Protein AF-A0A2M8PNZ9-F1 (afdb_monomer_lite)

Secondary structure (DSSP, 8-state):
--EEEEEEETT-HHHHHHHHHHHHHHH-TT---EEEEETTEEEEEEE-SHHHHHHHHTT-PPPP-SSSHHHHT----HHHHHT-HHHHHHHHHHHHHHTEEEETTEEEEEES-HHHHHHHHHHHHHTT--EEEEEEPP-TT-SSSS-EEEEEESSHHHHHHHHHHT--SSHHHHHHHH----------B---HHHHHHHHHHTTTS-HHHHHHHHHHHHTT--BHHHHHHHHHH-GGGTTSHHHHHHHTT---------------------SSS-EEEETTEEEE-----SSSS---S---S-SEEEEEETTEEEEEE-HHHHHHHHHSTT-

Foldseek 3Di:
DDWDKDKAFPVFVLVVVVVVVVCCVVPHVPFDFDWDDDVGIIITIGDDPCHVVVCVVQVNDADDDDQCSRQQRHADRVVLVVVDLVSLLAVVQVQCQVAWDFDLLKIKGKGLHPHRLLRSQLSLVVLLWHKDKDWDDDDPPDDDDGIMMMIIGDFNVSLLSCCVRRNYRGPVRNVSSVCSDDDDDLALFDQDLVLLVQLLVLCPPPDPVVSCVSVVCSVVSSCHLVNLVVCCVVPVSSCPRPSNVVSVVSAHDDDDPDDDDDDDDDAFDQDPDPQWDADSSDIDGGCCPDDDPPDPDPDPCPDQWDWDQDPVGIDIDGDPVVVVVCVVPPPD

Sequence (332 aa):
RGGIHIVVNKKDPDLLEHVQNVLREVWGEDRVVTVEDRQGCWVASLTGYYIPRFFEANGFAKPRGNNGEGSAGTFIPTKVLQAGREAVIAFLRGLFEADGSISRGTVTLVSTSRQIIQQTQIALLGLGIVATTRTMPDSEERFGTRPRYELRILNRRETAKFVEIIGFISERKRAKAQDLGSMSDRGDSIAVPELLHEFYAESQGLKNDVRQRIIGLVSNGALTQQFVKEMVNEHPTLADTRLAEIVTMDVYVDAIEHIEDDVCHTYDISVPDNKTYIANGFVSHNTTGTMMNTSTGIEPFFSWVYYRKSRLGLHEERAPIAQEWFDAHPGE

pLDDT: mean 86.77, std 12.86, range [35.03, 98.69]

Structure (mmCIF, N/CA/C/O backbone):
data_AF-A0A2M8PNZ9-F1
#
_entry.id   AF-A0A2M8PNZ9-F1
#
loop_
_atom_site.group_PDB
_atom_site.id
_atom_site.type_symbol
_atom_site.label_atom_id
_atom_site.label_alt_id
_atom_site.label_comp_id
_atom_site.label_asym_id
_atom_site.label_entity_id
_atom_site.label_seq_id
_atom_site.pdbx_PDB_ins_code
_atom_site.Cartn_x
_atom_site.Cartn_y
_atom_site.Cartn_z
_atom_site.occupancy
_atom_site.B_iso_or_equiv
_atom_site.auth_seq_id
_atom_site.auth_comp_id
_atom_site.auth_asym_id
_atom_site.auth_atom_id
_atom_site.pdbx_PDB_model_num
ATOM 1 N N . ARG A 1 1 ? 16.303 -3.203 -31.322 1.00 53.38 1 ARG A N 1
ATOM 2 C CA . ARG A 1 1 ? 16.773 -4.370 -30.530 1.00 53.38 1 ARG A CA 1
ATOM 3 C C . ARG A 1 1 ? 15.998 -4.354 -29.219 1.00 53.38 1 ARG A C 1
ATOM 5 O O . ARG A 1 1 ? 15.903 -3.280 -28.649 1.00 53.38 1 ARG A O 1
ATOM 12 N N . GLY A 1 2 ? 15.387 -5.467 -28.804 1.00 84.12 2 GLY A N 1
ATOM 13 C CA . GLY A 1 2 ? 14.643 -5.527 -27.536 1.00 84.12 2 GLY A CA 1
ATOM 14 C C . GLY A 1 2 ? 15.569 -5.429 -26.318 1.00 84.12 2 GLY A C 1
ATOM 15 O O . GLY A 1 2 ? 16.763 -5.716 -26.432 1.00 84.12 2 GLY A O 1
ATOM 16 N N . GLY A 1 3 ? 15.033 -5.008 -25.176 1.00 91.44 3 GLY A N 1
ATOM 17 C CA . GLY A 1 3 ? 15.787 -4.831 -23.937 1.00 91.44 3 GLY A CA 1
ATOM 18 C C . GLY A 1 3 ? 14.965 -4.149 -22.848 1.00 91.44 3 GLY A C 1
ATOM 19 O O . GLY A 1 3 ? 13.751 -4.001 -22.989 1.00 91.44 3 GLY A O 1
ATOM 20 N N . ILE A 1 4 ? 15.647 -3.732 -21.784 1.00 93.69 4 ILE A N 1
ATOM 21 C CA . ILE A 1 4 ? 15.109 -2.833 -20.759 1.00 93.69 4 ILE A CA 1
ATOM 22 C C . ILE A 1 4 ? 15.675 -1.434 -20.998 1.00 93.69 4 ILE A C 1
ATOM 24 O O . ILE A 1 4 ? 16.871 -1.280 -21.252 1.00 93.69 4 ILE A O 1
ATOM 28 N N . HIS A 1 5 ? 14.812 -0.431 -20.861 1.00 94.56 5 HIS A N 1
ATOM 29 C CA . HIS A 1 5 ? 15.170 0.982 -20.858 1.00 94.56 5 HIS A CA 1
ATOM 30 C C . HIS A 1 5 ? 14.555 1.624 -19.615 1.00 94.56 5 HIS A C 1
ATOM 32 O O . HIS A 1 5 ? 13.337 1.578 -19.445 1.00 94.56 5 HIS A O 1
ATOM 38 N N . ILE A 1 6 ? 15.387 2.196 -18.749 1.00 95.56 6 ILE A N 1
ATOM 39 C CA . ILE A 1 6 ? 14.963 2.870 -17.519 1.00 95.56 6 ILE A CA 1
ATOM 40 C C . ILE A 1 6 ? 15.355 4.337 -17.631 1.00 95.56 6 ILE A C 1
ATOM 42 O O . ILE A 1 6 ? 16.511 4.666 -17.897 1.00 95.56 6 ILE A O 1
ATOM 46 N N . VAL A 1 7 ? 14.370 5.214 -17.454 1.00 96.38 7 VAL A N 1
ATOM 47 C CA . VAL A 1 7 ? 14.558 6.665 -17.499 1.00 96.38 7 VAL A CA 1
ATOM 48 C C . VAL A 1 7 ? 14.781 7.166 -16.080 1.00 96.38 7 VAL A C 1
ATOM 50 O O . VAL A 1 7 ? 13.960 6.917 -15.201 1.00 96.38 7 VAL A O 1
ATOM 53 N N . VAL A 1 8 ? 15.878 7.885 -15.866 1.00 97.00 8 VAL A N 1
ATOM 54 C CA . VAL A 1 8 ? 16.279 8.427 -14.564 1.00 97.00 8 VAL A CA 1
ATOM 55 C C . VAL A 1 8 ? 16.400 9.942 -14.671 1.00 97.00 8 VAL A C 1
ATOM 57 O O . VAL A 1 8 ? 16.962 10.467 -15.631 1.00 97.00 8 VAL A O 1
ATOM 60 N N . ASN A 1 9 ? 15.855 10.674 -13.702 1.00 95.38 9 ASN A N 1
ATOM 61 C CA . ASN A 1 9 ? 15.956 12.130 -13.681 1.00 95.38 9 ASN A CA 1
ATOM 62 C C . ASN A 1 9 ? 17.407 12.560 -13.410 1.00 95.38 9 ASN A C 1
ATOM 64 O O . ASN A 1 9 ? 18.051 12.014 -12.521 1.00 95.38 9 ASN A O 1
ATOM 68 N N . LYS A 1 10 ? 17.912 13.591 -14.104 1.00 96.12 10 LYS A N 1
ATOM 69 C CA . LYS A 1 10 ? 19.283 14.094 -13.871 1.00 96.12 10 LYS A CA 1
ATOM 70 C C . LYS A 1 10 ? 19.532 14.635 -12.461 1.00 96.12 10 LYS A C 1
ATOM 72 O O . LYS A 1 10 ? 20.677 14.822 -12.070 1.00 96.12 10 LYS A O 1
ATOM 77 N N . LYS A 1 11 ? 18.468 14.914 -11.708 1.00 95.38 11 LYS A N 1
ATOM 78 C CA . LYS A 1 11 ? 18.545 15.324 -10.301 1.00 95.38 11 LYS A CA 1
ATOM 79 C C . LYS A 1 11 ? 18.897 14.175 -9.349 1.00 95.38 11 LYS A C 1
ATOM 81 O O . LYS A 1 11 ? 19.167 14.464 -8.192 1.00 95.38 11 LYS A O 1
ATOM 86 N N . ASP A 1 12 ? 18.878 12.930 -9.826 1.00 96.31 12 ASP A N 1
ATOM 87 C CA . ASP A 1 12 ? 19.057 11.714 -9.027 1.00 96.31 12 ASP A CA 1
ATOM 88 C C . ASP A 1 12 ? 20.201 10.841 -9.616 1.00 96.31 12 ASP A C 1
ATOM 90 O O . ASP A 1 12 ? 19.947 9.771 -10.174 1.00 96.31 12 ASP A O 1
ATOM 94 N N . PRO A 1 13 ? 21.470 11.306 -9.592 1.00 96.56 13 PRO A N 1
ATOM 95 C CA . PRO A 1 13 ? 22.609 10.563 -10.152 1.00 96.56 13 PRO A CA 1
ATOM 96 C C . PRO A 1 13 ? 22.916 9.256 -9.413 1.00 96.56 13 PRO A C 1
ATOM 98 O O . PRO A 1 13 ? 23.305 8.274 -10.042 1.00 96.56 13 PRO A O 1
ATOM 101 N N . ASP A 1 14 ? 22.681 9.215 -8.106 1.00 97.94 14 ASP A N 1
ATOM 102 C CA . ASP A 1 14 ? 22.809 8.018 -7.273 1.00 97.94 14 ASP A CA 1
ATOM 103 C C . ASP A 1 14 ? 21.803 6.927 -7.680 1.00 97.94 14 ASP A C 1
ATOM 105 O O . ASP A 1 14 ? 22.120 5.737 -7.697 1.00 97.94 14 ASP A O 1
ATOM 109 N N . LEU A 1 15 ? 20.599 7.329 -8.104 1.00 97.69 15 LEU A N 1
ATOM 110 C CA . LEU A 1 15 ? 19.604 6.406 -8.641 1.00 97.69 15 LEU A CA 1
ATOM 111 C C . LEU A 1 15 ? 20.054 5.801 -9.977 1.00 97.69 15 LEU A C 1
ATOM 113 O O . LEU A 1 15 ? 19.787 4.627 -10.232 1.00 97.69 15 LEU A O 1
ATOM 117 N N . LEU A 1 16 ? 20.747 6.567 -10.828 1.00 97.75 16 LEU A N 1
ATOM 118 C CA . LEU A 1 16 ? 21.303 6.033 -12.075 1.00 97.75 16 LEU A CA 1
ATOM 119 C C . LEU A 1 16 ? 22.347 4.952 -11.781 1.00 97.75 16 LEU A C 1
ATOM 121 O O . LEU A 1 16 ? 22.287 3.878 -12.380 1.00 97.75 16 LEU A O 1
ATOM 125 N N . GLU A 1 17 ? 23.258 5.214 -10.845 1.00 96.94 17 GLU A N 1
ATOM 126 C CA . GLU A 1 17 ? 24.264 4.241 -10.417 1.00 96.94 17 GLU A CA 1
ATOM 127 C C . GLU A 1 17 ? 23.606 2.973 -9.857 1.00 96.94 17 GLU A C 1
ATOM 129 O O . GLU A 1 17 ? 23.922 1.863 -10.293 1.00 96.94 17 GLU A O 1
ATOM 134 N N . HIS A 1 18 ? 22.621 3.132 -8.968 1.00 97.31 18 HIS A N 1
ATOM 135 C CA . HIS A 1 18 ? 21.844 2.017 -8.432 1.00 97.31 18 HIS A CA 1
ATOM 136 C C . HIS A 1 18 ? 21.199 1.180 -9.547 1.00 97.31 18 HIS A C 1
ATOM 138 O O . HIS A 1 18 ? 21.339 -0.042 -9.566 1.00 97.31 18 HIS A O 1
ATOM 144 N N . VAL A 1 19 ? 20.543 1.825 -10.518 1.00 97.25 19 VAL A N 1
ATOM 145 C CA . VAL A 1 19 ? 19.921 1.148 -11.664 1.00 97.25 19 VAL A CA 1
ATOM 146 C C . VAL A 1 19 ? 20.953 0.380 -12.491 1.00 97.25 19 VAL A C 1
ATOM 148 O O . VAL A 1 19 ? 20.700 -0.763 -12.873 1.00 97.25 19 VAL A O 1
ATOM 151 N N . GLN A 1 20 ? 22.118 0.970 -12.773 1.00 97.19 20 GLN A N 1
ATOM 152 C CA . GLN A 1 20 ? 23.179 0.283 -13.513 1.00 97.19 20 GLN A CA 1
ATOM 153 C C . GLN A 1 20 ? 23.682 -0.954 -12.763 1.00 97.19 20 GLN A C 1
ATOM 155 O O . GLN A 1 20 ? 23.891 -1.992 -13.390 1.00 97.19 20 GLN A O 1
ATOM 160 N N . ASN A 1 21 ? 23.840 -0.860 -11.442 1.00 96.38 21 ASN A N 1
ATOM 161 C CA . ASN A 1 21 ? 24.299 -1.967 -10.607 1.00 96.38 21 ASN A CA 1
ATOM 162 C C . ASN A 1 21 ? 23.272 -3.104 -10.568 1.00 96.38 21 ASN A C 1
ATOM 164 O O . ASN A 1 21 ? 23.634 -4.236 -10.875 1.00 96.38 21 ASN A O 1
ATOM 168 N N . VAL A 1 22 ? 21.989 -2.803 -10.338 1.00 96.31 22 VAL A N 1
ATOM 169 C CA . VAL A 1 22 ? 20.912 -3.812 -10.353 1.00 96.31 22 VAL A CA 1
ATOM 170 C C . VAL A 1 22 ? 20.808 -4.501 -11.716 1.00 96.31 22 VAL A C 1
ATOM 172 O O . VAL A 1 22 ? 20.646 -5.717 -11.797 1.00 96.31 22 VAL A O 1
ATOM 175 N N . LEU A 1 23 ? 20.924 -3.749 -12.816 1.00 95.81 23 LEU A N 1
ATOM 176 C CA . LEU A 1 23 ? 20.886 -4.339 -14.156 1.00 95.81 23 LEU A CA 1
ATOM 177 C C . LEU A 1 23 ? 22.045 -5.316 -14.394 1.00 95.81 23 LEU A C 1
ATOM 179 O O . LEU A 1 23 ? 21.826 -6.343 -15.035 1.00 95.81 23 LEU A O 1
ATOM 183 N N . ARG A 1 24 ? 23.246 -5.018 -13.886 1.00 95.56 24 ARG A N 1
ATOM 184 C CA . ARG A 1 24 ? 24.409 -5.916 -13.967 1.00 95.56 24 ARG A CA 1
ATOM 185 C C . ARG A 1 24 ? 24.253 -7.128 -13.053 1.00 95.56 24 ARG A C 1
ATOM 187 O O . ARG A 1 24 ? 24.444 -8.246 -13.507 1.00 95.56 24 ARG A O 1
ATOM 194 N N . GLU A 1 25 ? 23.832 -6.928 -11.812 1.00 95.94 25 GLU A N 1
ATOM 195 C CA . GLU A 1 25 ? 23.631 -8.013 -10.846 1.00 95.94 25 GLU A CA 1
ATOM 196 C C . GLU A 1 25 ? 22.614 -9.047 -11.352 1.00 95.94 25 GLU A C 1
ATOM 198 O O . GLU A 1 25 ? 22.856 -10.250 -11.304 1.00 95.94 25 GLU A O 1
ATOM 203 N N . VAL A 1 26 ? 21.492 -8.585 -11.914 1.00 94.50 26 VAL A N 1
ATOM 204 C CA . VAL A 1 26 ? 20.407 -9.473 -12.359 1.00 94.50 26 VAL A CA 1
ATOM 205 C C . VAL A 1 26 ? 20.708 -10.144 -13.701 1.00 94.50 26 VAL A C 1
ATOM 207 O O . VAL A 1 26 ? 20.319 -11.292 -13.917 1.00 94.50 26 VAL A O 1
ATOM 210 N N . TRP A 1 27 ? 21.347 -9.436 -14.636 1.00 94.06 27 TRP A N 1
ATOM 211 C CA . TRP A 1 27 ? 21.487 -9.914 -16.017 1.00 94.06 27 TRP A CA 1
ATOM 212 C C . TRP A 1 27 ? 22.907 -10.320 -16.415 1.00 94.06 27 TRP A C 1
ATOM 214 O O . TRP A 1 27 ? 23.070 -10.808 -17.534 1.00 94.06 27 TRP A O 1
ATOM 224 N N . GLY A 1 28 ? 23.897 -10.136 -15.542 1.00 93.19 28 GLY A N 1
ATOM 225 C CA . GLY A 1 28 ? 25.307 -10.474 -15.745 1.00 93.19 28 GLY A CA 1
ATOM 226 C C . GLY A 1 28 ? 26.230 -9.265 -15.551 1.00 93.19 28 GLY A C 1
ATOM 227 O O . GLY A 1 28 ? 26.022 -8.207 -16.152 1.00 93.19 28 GLY A O 1
ATOM 228 N N . GLU A 1 29 ? 27.265 -9.425 -14.722 1.00 90.50 29 GLU A N 1
ATOM 229 C CA . GLU A 1 29 ? 28.203 -8.351 -14.358 1.00 90.50 29 GLU A CA 1
ATOM 230 C C . GLU A 1 29 ? 29.038 -7.841 -15.539 1.00 90.50 29 GLU A C 1
ATOM 232 O O . GLU A 1 29 ? 29.406 -6.668 -15.595 1.00 90.50 29 GLU A O 1
ATOM 237 N N . ASP A 1 30 ? 29.286 -8.709 -16.517 1.00 92.19 30 ASP A N 1
ATOM 238 C CA . ASP A 1 30 ? 30.011 -8.426 -17.754 1.00 92.19 30 ASP A CA 1
ATOM 239 C C . ASP A 1 30 ? 29.175 -7.631 -18.771 1.00 92.19 30 ASP A C 1
ATOM 241 O O . ASP A 1 30 ? 29.679 -7.185 -19.808 1.00 92.19 30 ASP A O 1
ATOM 245 N N . ARG A 1 31 ? 27.878 -7.433 -18.501 1.00 92.19 31 ARG A N 1
ATOM 246 C CA . ARG A 1 31 ? 26.976 -6.792 -19.450 1.00 92.19 31 ARG A CA 1
ATOM 247 C C . ARG A 1 31 ? 27.113 -5.276 -19.452 1.00 92.19 31 ARG A C 1
ATOM 249 O O . ARG A 1 31 ? 27.062 -4.590 -18.433 1.00 92.19 31 ARG A O 1
ATOM 256 N N . VAL A 1 32 ? 27.186 -4.729 -20.664 1.00 93.25 32 VAL A N 1
ATOM 257 C CA . VAL A 1 32 ? 27.271 -3.285 -20.886 1.00 93.25 32 VAL A CA 1
ATOM 258 C C . VAL A 1 32 ? 25.887 -2.645 -20.767 1.00 93.25 32 VAL A C 1
ATOM 260 O O . VAL A 1 32 ? 25.022 -2.838 -21.625 1.00 93.25 32 VAL A O 1
ATOM 263 N N . VAL A 1 33 ? 25.703 -1.838 -19.721 1.00 96.06 33 VAL A N 1
ATOM 264 C CA . VAL A 1 33 ? 24.565 -0.920 -19.574 1.00 96.06 33 VAL A CA 1
ATOM 265 C C . VAL A 1 33 ? 24.943 0.419 -20.201 1.00 96.06 33 VAL A C 1
ATOM 267 O O . VAL A 1 33 ? 25.782 1.147 -19.671 1.00 96.06 33 VAL A O 1
ATOM 270 N N . THR A 1 34 ? 24.336 0.749 -21.338 1.00 96.75 34 THR A N 1
ATOM 271 C CA . THR A 1 34 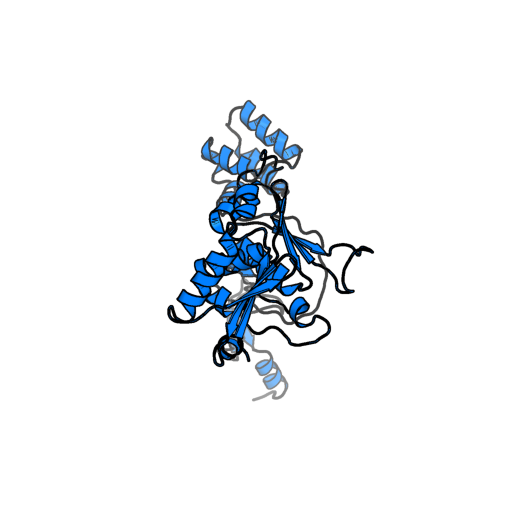? 24.573 2.024 -22.029 1.00 96.75 34 THR A CA 1
ATOM 272 C C . THR A 1 34 ? 23.719 3.123 -21.413 1.00 96.75 34 THR A C 1
ATOM 274 O O . THR A 1 34 ? 22.541 2.887 -21.145 1.00 96.75 34 THR A O 1
ATOM 277 N N . VAL A 1 35 ? 24.272 4.322 -21.247 1.00 97.38 35 VAL A N 1
ATOM 278 C CA . VAL A 1 35 ? 23.536 5.492 -20.755 1.00 97.38 35 VAL A CA 1
ATOM 279 C C . VAL A 1 35 ? 23.452 6.529 -21.865 1.00 97.38 35 VAL A C 1
ATOM 281 O O . VAL A 1 35 ? 24.474 6.992 -22.365 1.00 97.38 35 VAL A O 1
ATOM 284 N N . GLU A 1 36 ? 22.231 6.880 -22.257 1.00 97.12 36 GLU A N 1
ATOM 285 C CA . GLU A 1 36 ? 21.973 7.979 -23.185 1.00 97.12 36 GLU A CA 1
ATOM 286 C C . GLU A 1 36 ? 21.643 9.249 -22.394 1.00 97.12 36 GLU A C 1
ATOM 288 O O . GLU A 1 36 ? 20.758 9.240 -21.535 1.00 97.12 36 GLU A O 1
ATOM 293 N N . ASP A 1 37 ? 22.345 10.342 -22.683 1.00 97.12 37 ASP A N 1
ATOM 294 C CA . ASP A 1 37 ? 22.054 11.655 -22.113 1.00 97.12 37 ASP A CA 1
ATOM 295 C C . ASP A 1 37 ? 20.979 12.368 -22.949 1.00 97.12 37 ASP A C 1
ATOM 297 O O . ASP A 1 37 ? 21.143 12.576 -24.152 1.00 97.12 37 ASP A O 1
ATOM 301 N N . ARG A 1 38 ? 19.864 12.735 -22.304 1.00 95.88 38 ARG A N 1
ATOM 302 C CA . ARG A 1 38 ? 18.767 13.501 -22.902 1.00 95.88 38 ARG A CA 1
ATOM 303 C C . ARG A 1 38 ? 18.475 14.760 -22.091 1.00 95.88 38 ARG A C 1
ATOM 305 O O . ARG A 1 38 ? 18.941 14.951 -20.965 1.00 95.88 38 ARG A O 1
ATOM 312 N N . GLN A 1 39 ? 17.646 15.644 -22.643 1.00 94.44 39 GLN A N 1
ATOM 313 C CA . GLN A 1 39 ? 17.216 16.839 -21.922 1.00 94.44 39 GLN A CA 1
ATOM 314 C C . GLN A 1 39 ? 16.456 16.447 -20.639 1.00 94.44 39 GLN A C 1
ATOM 316 O O . GLN A 1 39 ? 15.386 15.847 -20.689 1.00 94.44 39 GLN A O 1
ATOM 321 N N . GLY A 1 40 ? 17.036 16.768 -19.478 1.00 94.12 40 GLY A N 1
ATOM 322 C CA . GLY A 1 40 ? 16.434 16.549 -18.155 1.00 94.12 40 GLY A CA 1
ATOM 323 C C . GLY A 1 40 ? 16.493 15.118 -17.595 1.00 94.12 40 GLY A C 1
ATOM 324 O O . GLY A 1 40 ? 16.175 14.931 -16.420 1.00 94.12 40 GLY A O 1
ATOM 325 N N . CYS A 1 41 ? 16.930 14.119 -18.368 1.00 96.88 41 CYS A N 1
ATOM 326 C CA . CYS A 1 41 ? 17.014 12.726 -17.914 1.00 96.88 41 CYS A CA 1
ATOM 327 C C . CYS A 1 41 ? 18.179 11.954 -18.550 1.00 96.88 41 CYS A C 1
ATOM 329 O O . CYS A 1 41 ? 18.732 12.357 -19.573 1.00 96.88 41 CYS A O 1
ATOM 331 N N . TRP A 1 42 ? 18.523 10.826 -17.938 1.00 97.88 42 TRP A N 1
ATOM 332 C CA . TRP A 1 42 ? 19.356 9.778 -18.513 1.00 97.88 42 TRP A CA 1
ATOM 333 C C . TRP A 1 42 ? 18.502 8.558 -18.838 1.00 97.88 42 TRP A C 1
ATOM 335 O O . TRP A 1 42 ? 17.546 8.258 -18.121 1.00 97.88 42 TRP A O 1
ATOM 345 N N . VAL A 1 43 ? 18.855 7.832 -19.895 1.00 97.56 43 VAL A N 1
ATOM 346 C CA . VAL A 1 43 ? 18.220 6.553 -20.234 1.00 97.56 43 VAL A CA 1
ATOM 347 C C . VAL A 1 43 ? 19.245 5.435 -20.098 1.00 97.56 43 VAL A C 1
ATOM 349 O O . VAL A 1 43 ? 20.088 5.243 -20.976 1.00 97.56 43 VAL A O 1
ATOM 352 N N . ALA A 1 44 ? 19.164 4.682 -19.002 1.00 97.06 44 ALA A N 1
ATOM 353 C CA . ALA A 1 44 ? 19.949 3.471 -18.802 1.00 97.06 44 ALA A CA 1
ATOM 354 C C . ALA A 1 44 ? 19.317 2.323 -19.594 1.00 97.06 44 ALA A C 1
ATOM 356 O O . ALA A 1 44 ? 18.146 1.988 -19.409 1.00 97.06 44 ALA A O 1
ATOM 357 N N . SER A 1 45 ? 20.084 1.732 -20.503 1.00 96.50 45 SER A N 1
ATOM 358 C CA . SER A 1 45 ? 19.594 0.731 -21.443 1.00 96.50 45 SER A CA 1
ATOM 359 C C . SER A 1 45 ? 20.441 -0.530 -21.391 1.00 96.50 45 SER A C 1
ATOM 361 O O . SER A 1 45 ? 21.660 -0.482 -21.553 1.00 96.50 45 SER A O 1
ATOM 363 N N . LEU A 1 46 ? 19.773 -1.670 -21.239 1.00 95.75 46 LEU A N 1
ATOM 364 C CA . LEU A 1 46 ? 20.374 -2.990 -21.366 1.00 95.75 46 LEU A CA 1
ATOM 365 C C . LEU A 1 46 ? 19.666 -3.742 -22.493 1.00 95.75 46 LEU A C 1
ATOM 367 O O . LEU A 1 46 ? 18.528 -4.198 -22.355 1.00 95.75 46 LEU A O 1
ATOM 371 N N . THR A 1 47 ? 20.340 -3.866 -23.636 1.00 93.81 47 THR A N 1
ATOM 372 C CA . THR A 1 47 ? 19.787 -4.592 -24.789 1.00 93.81 47 THR A CA 1
ATOM 373 C C . THR A 1 47 ? 19.936 -6.094 -24.594 1.00 93.81 47 THR A C 1
ATOM 375 O O . THR A 1 47 ? 20.948 -6.560 -24.086 1.00 93.81 47 THR A O 1
ATOM 378 N N . GLY A 1 48 ? 18.952 -6.893 -24.992 1.00 92.19 48 GLY A N 1
ATOM 379 C CA . GLY A 1 48 ? 19.026 -8.344 -24.848 1.00 92.19 48 GLY A CA 1
ATOM 380 C C . GLY A 1 48 ? 17.801 -9.037 -25.420 1.00 92.19 48 GLY A C 1
ATOM 381 O O . GLY A 1 48 ? 16.671 -8.641 -25.157 1.00 92.19 48 GLY A O 1
ATOM 382 N N . TYR A 1 49 ? 18.022 -10.097 -26.194 1.00 90.38 49 TYR A N 1
ATOM 383 C CA . TYR A 1 49 ? 16.944 -10.835 -26.856 1.00 90.38 49 TYR A CA 1
ATOM 384 C C . TYR A 1 49 ? 16.024 -11.570 -25.869 1.00 90.38 49 TYR A C 1
ATOM 386 O O . TYR A 1 49 ? 14.810 -11.621 -26.071 1.00 90.38 49 TYR A O 1
ATOM 394 N N . TYR A 1 50 ? 16.594 -12.123 -24.797 1.00 91.94 50 TYR A N 1
ATOM 395 C CA . TYR A 1 50 ? 15.847 -12.873 -23.785 1.00 91.94 50 TYR A CA 1
ATOM 396 C C . TYR A 1 50 ? 15.196 -11.987 -22.725 1.00 91.94 50 TYR A C 1
ATOM 398 O O . TYR A 1 50 ? 14.267 -12.437 -22.065 1.00 91.94 50 TYR A O 1
ATOM 406 N N . ILE A 1 51 ? 15.623 -10.727 -22.603 1.00 93.19 51 ILE A N 1
ATOM 407 C CA . ILE A 1 51 ? 15.128 -9.826 -21.563 1.00 93.19 51 ILE A CA 1
ATOM 408 C C . ILE A 1 51 ? 13.612 -9.602 -21.701 1.00 93.19 51 ILE A C 1
ATOM 410 O O . ILE A 1 51 ? 12.894 -9.988 -20.786 1.00 93.19 51 ILE A O 1
ATOM 414 N N . PRO A 1 52 ? 13.062 -9.080 -22.820 1.00 92.50 52 PRO A N 1
ATOM 415 C CA . PRO A 1 52 ? 11.612 -8.886 -22.925 1.00 92.50 52 PRO A CA 1
ATOM 416 C C . PRO A 1 52 ? 10.819 -10.190 -22.782 1.00 92.50 52 PRO A C 1
ATOM 418 O O . PRO A 1 52 ? 9.764 -10.204 -22.155 1.00 92.50 52 PRO A O 1
ATOM 421 N N . ARG A 1 53 ? 11.358 -11.302 -23.303 1.00 93.25 53 ARG A N 1
ATOM 422 C CA . ARG A 1 53 ? 10.727 -12.627 -23.205 1.00 93.25 53 ARG A CA 1
ATOM 423 C C . ARG A 1 53 ? 10.620 -13.120 -21.778 1.00 93.25 53 ARG A C 1
ATOM 425 O O . ARG A 1 53 ? 9.640 -13.769 -21.446 1.00 93.25 53 ARG A O 1
ATOM 432 N N . PHE A 1 54 ? 11.607 -12.818 -20.943 1.00 93.94 54 PHE A N 1
ATOM 433 C CA . PHE A 1 54 ? 11.534 -13.124 -19.527 1.00 93.94 54 PHE A CA 1
ATOM 434 C C . PHE A 1 54 ? 10.351 -12.398 -18.881 1.00 93.94 54 PHE A C 1
ATOM 436 O O . PHE A 1 54 ? 9.560 -13.043 -18.203 1.00 93.94 54 PHE A O 1
ATOM 443 N N . PHE A 1 55 ? 10.166 -11.096 -19.128 1.00 93.19 55 PHE A N 1
ATOM 444 C CA . PHE A 1 55 ? 9.012 -10.369 -18.579 1.00 93.19 55 PHE A CA 1
ATOM 445 C C . PHE A 1 55 ? 7.685 -10.936 -19.094 1.00 93.19 55 PHE A C 1
ATOM 447 O O . PHE A 1 55 ? 6.758 -11.124 -18.312 1.00 93.19 55 PHE A O 1
ATOM 454 N N . GLU A 1 56 ? 7.596 -11.259 -20.385 1.00 93.31 56 GLU A N 1
ATOM 455 C CA . GLU A 1 56 ? 6.399 -11.870 -20.976 1.00 93.31 56 GLU A CA 1
ATOM 456 C C . GLU A 1 56 ? 6.094 -13.244 -20.364 1.00 93.31 56 GLU A C 1
ATOM 458 O O . GLU A 1 56 ? 5.001 -13.450 -19.839 1.00 93.31 56 GLU A O 1
ATOM 463 N N . ALA A 1 57 ? 7.071 -14.154 -20.339 1.00 94.50 57 ALA A N 1
ATOM 464 C CA . ALA A 1 57 ? 6.922 -15.507 -19.799 1.00 94.50 57 ALA A CA 1
ATOM 465 C C . ALA A 1 57 ? 6.616 -15.530 -18.293 1.00 94.50 57 ALA A C 1
ATOM 467 O O . ALA A 1 57 ? 6.069 -16.504 -17.778 1.00 94.50 57 ALA A O 1
ATOM 468 N N . ASN A 1 58 ? 6.965 -14.462 -17.573 1.00 93.50 58 ASN A N 1
ATOM 469 C CA . ASN A 1 58 ? 6.687 -14.329 -16.148 1.00 93.50 58 ASN A CA 1
ATOM 470 C C . ASN A 1 58 ? 5.408 -13.538 -15.836 1.00 93.50 58 ASN A C 1
ATOM 472 O O . ASN A 1 58 ? 5.074 -13.406 -14.660 1.00 93.50 58 ASN A O 1
ATOM 476 N N . GLY A 1 59 ? 4.677 -13.058 -16.848 1.00 94.12 59 GLY A N 1
ATOM 477 C CA . GLY A 1 59 ? 3.427 -12.316 -16.657 1.00 94.12 59 GLY A CA 1
ATOM 478 C C . GLY A 1 59 ? 3.630 -10.876 -16.179 1.00 94.12 59 GLY A C 1
ATOM 479 O O . GLY A 1 59 ? 2.804 -10.347 -15.445 1.00 94.12 59 GLY A O 1
ATOM 480 N N . PHE A 1 60 ? 4.754 -10.251 -16.536 1.00 93.62 60 PHE A N 1
ATOM 481 C CA . PHE A 1 60 ? 5.096 -8.875 -16.142 1.00 93.62 60 PHE A CA 1
ATOM 482 C C . PHE A 1 60 ? 4.804 -7.881 -17.276 1.00 93.62 60 PHE A C 1
ATOM 484 O O . PHE A 1 60 ? 4.931 -6.668 -17.105 1.00 93.62 60 PHE A O 1
ATOM 491 N N . ALA A 1 61 ? 4.455 -8.387 -18.461 1.00 91.56 61 ALA A N 1
ATOM 492 C CA . ALA A 1 61 ? 4.147 -7.565 -19.616 1.00 91.56 61 ALA A CA 1
ATOM 493 C C . ALA A 1 61 ? 2.803 -6.851 -19.432 1.00 91.56 61 ALA A C 1
ATOM 495 O O . ALA A 1 61 ? 1.777 -7.468 -19.150 1.00 91.56 61 ALA A O 1
ATOM 496 N N . LYS A 1 62 ? 2.820 -5.534 -19.636 1.00 90.75 62 LYS A N 1
ATOM 497 C CA . LYS A 1 62 ? 1.616 -4.702 -19.659 1.00 90.75 62 LYS A CA 1
ATOM 498 C C . LYS A 1 62 ? 0.868 -4.882 -20.987 1.00 90.75 62 LYS A C 1
ATOM 500 O O . LYS A 1 62 ? 1.502 -5.229 -21.993 1.00 90.75 62 LYS A O 1
ATOM 505 N N . PRO A 1 63 ? -0.442 -4.582 -21.035 1.00 87.88 63 PRO A N 1
ATOM 506 C CA . PRO A 1 63 ? -1.167 -4.475 -22.294 1.00 87.88 63 PRO A CA 1
ATOM 507 C C . PRO A 1 63 ? -0.458 -3.520 -23.259 1.00 87.88 63 PRO A C 1
ATOM 509 O O . PRO A 1 63 ? 0.073 -2.481 -22.859 1.00 87.88 63 PRO A O 1
ATOM 512 N N . ARG A 1 64 ? -0.424 -3.880 -24.541 1.00 85.25 64 ARG A N 1
ATOM 513 C CA . ARG A 1 64 ? 0.184 -3.049 -25.585 1.00 85.25 64 ARG A CA 1
ATOM 514 C C . ARG A 1 64 ? -0.865 -2.125 -26.196 1.00 85.25 64 ARG A C 1
ATOM 516 O O . ARG A 1 64 ? -2.017 -2.513 -26.347 1.00 85.25 64 ARG A O 1
ATOM 523 N N . GLY A 1 65 ? -0.439 -0.931 -26.592 1.00 81.81 65 GLY A N 1
ATOM 524 C CA . GLY A 1 65 ? -1.265 0.018 -27.328 1.00 81.81 65 GLY A CA 1
ATOM 525 C C . GLY A 1 65 ? -0.611 1.396 -27.421 1.00 81.81 65 GLY A C 1
ATOM 526 O O . GLY A 1 65 ? 0.310 1.709 -26.663 1.00 81.81 65 GLY A O 1
ATOM 527 N N . ASN A 1 66 ? -1.063 2.194 -28.389 1.00 81.50 66 ASN A N 1
ATOM 528 C CA . ASN A 1 66 ? -0.481 3.503 -28.706 1.00 81.50 66 ASN A CA 1
ATOM 529 C C . ASN A 1 66 ? -1.229 4.666 -28.048 1.00 81.50 66 ASN A C 1
ATOM 531 O O . ASN A 1 66 ? -0.773 5.803 -28.112 1.00 81.50 66 ASN A O 1
ATOM 535 N N . ASN A 1 67 ? -2.357 4.391 -27.399 1.00 80.38 67 ASN A N 1
ATOM 536 C CA . ASN A 1 67 ? -3.193 5.395 -26.764 1.00 80.38 67 ASN A CA 1
ATOM 537 C C . ASN A 1 67 ? -3.090 5.306 -25.242 1.00 80.38 67 ASN A C 1
ATOM 539 O O . ASN A 1 67 ? -4.027 5.707 -24.565 1.00 80.38 67 ASN A O 1
ATOM 543 N N . GLY A 1 68 ? -1.999 4.773 -24.679 1.00 78.19 68 GLY A N 1
ATOM 544 C CA . GLY A 1 68 ? -1.774 4.689 -23.229 1.00 78.19 68 GLY A CA 1
ATOM 545 C C . GLY A 1 68 ? -2.399 3.472 -22.537 1.00 78.19 68 GLY A C 1
ATOM 546 O O . GLY A 1 68 ? -2.521 3.467 -21.313 1.00 78.19 68 GLY A O 1
ATOM 547 N N . GLU A 1 69 ? -2.773 2.438 -23.289 1.00 87.50 69 GLU A N 1
ATOM 548 C CA . GLU A 1 69 ? -3.305 1.168 -22.778 1.00 87.50 69 GLU A CA 1
ATOM 549 C C . GLU A 1 69 ? -2.332 0.502 -21.795 1.00 87.50 69 GLU A C 1
ATOM 551 O O . GLU A 1 69 ? -2.762 -0.025 -20.774 1.00 87.50 69 GLU A O 1
ATOM 556 N N . GLY A 1 70 ? -1.020 0.600 -22.036 1.00 86.44 70 GLY A N 1
ATOM 557 C CA . GLY A 1 70 ? -0.013 0.082 -21.106 1.00 86.44 70 GLY A CA 1
ATOM 558 C C . GLY A 1 70 ? -0.021 0.794 -19.751 1.00 86.44 70 GLY A C 1
ATOM 559 O O . GLY A 1 70 ? 0.076 0.146 -18.710 1.00 86.44 70 GLY A O 1
ATOM 560 N N . SER A 1 71 ? -0.192 2.118 -19.735 1.00 86.38 71 SER A N 1
ATOM 561 C CA . SER A 1 71 ? -0.287 2.882 -18.484 1.00 86.38 71 SER A CA 1
ATOM 562 C C . SER A 1 71 ? -1.583 2.563 -17.739 1.00 86.38 71 SER A C 1
ATOM 564 O O . SER A 1 71 ? -1.543 2.271 -16.545 1.00 86.38 71 SER A O 1
ATOM 566 N N . ALA A 1 72 ? -2.712 2.530 -18.453 1.00 90.19 72 ALA A N 1
ATOM 567 C CA . ALA A 1 72 ? -4.023 2.220 -17.882 1.00 90.19 72 ALA A CA 1
ATOM 568 C C . ALA A 1 72 ? -4.154 0.757 -17.420 1.00 90.19 72 ALA A C 1
ATOM 570 O O . ALA A 1 72 ? -4.895 0.475 -16.485 1.00 90.19 72 ALA A O 1
ATOM 571 N N . GLY A 1 73 ? -3.416 -0.160 -18.045 1.00 92.19 73 GLY A N 1
ATOM 572 C CA . GLY A 1 73 ? -3.366 -1.582 -17.710 1.00 92.19 73 GLY A CA 1
ATOM 573 C C . GLY A 1 73 ? -2.150 -1.977 -16.877 1.00 92.19 73 GLY A C 1
ATOM 574 O O . GLY A 1 73 ? -1.711 -3.118 -16.956 1.00 92.19 73 GLY A O 1
ATOM 575 N N . THR A 1 74 ? -1.537 -1.047 -16.139 1.00 94.44 74 THR A N 1
ATOM 576 C CA . THR A 1 74 ? -0.443 -1.375 -15.209 1.00 94.44 74 THR A CA 1
ATOM 577 C C . THR A 1 74 ? -0.985 -2.127 -13.987 1.00 94.44 74 THR A C 1
ATOM 579 O O . THR A 1 74 ? -2.041 -1.770 -13.471 1.00 94.44 74 THR A O 1
ATOM 582 N N . PHE A 1 75 ? -0.252 -3.134 -13.506 1.00 96.56 75 PHE A N 1
ATOM 583 C CA . PHE A 1 75 ? -0.611 -3.986 -12.365 1.00 96.56 75 PHE A CA 1
ATOM 584 C C . PHE A 1 75 ? 0.649 -4.472 -11.626 1.00 96.56 75 PHE A C 1
ATOM 586 O O . PHE A 1 75 ? 1.753 -4.399 -12.173 1.00 96.56 75 PHE A O 1
ATOM 593 N N . ILE A 1 76 ? 0.489 -4.964 -10.394 1.00 96.31 76 ILE A N 1
ATOM 594 C CA . ILE A 1 76 ? 1.518 -5.716 -9.663 1.00 96.31 76 ILE A CA 1
ATOM 595 C C . ILE A 1 76 ? 1.468 -7.167 -10.158 1.00 96.31 76 ILE A C 1
ATOM 597 O O . ILE A 1 76 ? 0.424 -7.809 -10.000 1.00 96.31 76 ILE A O 1
ATOM 601 N N . PRO A 1 77 ? 2.548 -7.713 -10.748 1.00 96.00 77 PRO A N 1
ATOM 602 C CA . PRO A 1 77 ? 2.547 -9.090 -11.228 1.00 96.00 77 PRO A CA 1
ATOM 603 C C . PRO A 1 77 ? 2.296 -10.098 -10.105 1.00 96.00 77 PRO A C 1
ATOM 605 O O . PRO A 1 77 ? 2.890 -10.000 -9.033 1.00 96.00 77 PRO A O 1
ATOM 608 N N . THR A 1 78 ? 1.491 -11.130 -10.370 1.00 94.31 78 THR A N 1
ATOM 609 C CA . THR A 1 78 ? 1.163 -12.168 -9.376 1.00 94.31 78 THR A CA 1
ATOM 610 C C . THR A 1 78 ? 2.408 -12.828 -8.787 1.00 94.31 78 THR A C 1
ATOM 612 O O . THR A 1 78 ? 2.448 -13.088 -7.589 1.00 94.31 78 THR A O 1
ATOM 615 N N . LYS A 1 79 ? 3.468 -13.026 -9.586 1.00 95.56 79 LYS A N 1
ATOM 616 C CA . LYS A 1 79 ? 4.725 -13.596 -9.076 1.00 95.56 79 LYS A CA 1
ATOM 617 C C . LYS A 1 79 ? 5.410 -12.711 -8.035 1.00 95.56 79 LYS A C 1
ATOM 619 O O . LYS A 1 79 ? 6.066 -13.248 -7.158 1.00 95.56 79 LYS A O 1
ATOM 624 N N . VAL A 1 80 ? 5.258 -11.385 -8.110 1.00 95.56 80 VAL A N 1
ATOM 625 C CA . VAL A 1 80 ? 5.774 -10.472 -7.076 1.00 95.56 80 VAL A CA 1
ATOM 626 C C . VAL A 1 80 ? 5.000 -10.679 -5.778 1.00 95.56 80 VAL A C 1
ATOM 628 O O . VAL A 1 80 ? 5.609 -10.824 -4.726 1.00 95.56 80 VAL A O 1
ATOM 631 N N . LEU A 1 81 ? 3.668 -10.764 -5.860 1.00 91.12 81 LEU A N 1
ATOM 632 C CA . LEU A 1 81 ? 2.803 -10.998 -4.698 1.00 91.12 81 LEU A CA 1
ATOM 633 C C . LEU A 1 81 ? 3.065 -12.369 -4.047 1.00 91.12 81 LEU A C 1
ATOM 635 O O . LEU A 1 81 ? 3.026 -12.491 -2.828 1.00 91.12 81 LEU A O 1
ATOM 639 N N . GLN A 1 82 ? 3.371 -13.390 -4.850 1.00 93.50 82 GLN A N 1
ATOM 640 C CA . GLN A 1 82 ? 3.678 -14.748 -4.382 1.00 93.50 82 GLN A CA 1
ATOM 641 C C . GLN A 1 82 ? 5.120 -14.926 -3.887 1.00 93.50 82 GLN A C 1
ATOM 643 O O . GLN A 1 82 ? 5.400 -15.891 -3.183 1.00 93.50 82 GLN A O 1
ATOM 648 N N . ALA A 1 83 ? 6.037 -14.019 -4.235 1.00 94.31 83 ALA A N 1
ATOM 649 C CA . ALA A 1 83 ? 7.449 -14.106 -3.854 1.00 94.31 83 ALA A CA 1
ATOM 650 C C . ALA A 1 83 ? 7.723 -13.689 -2.395 1.00 94.31 83 ALA A C 1
ATOM 652 O O . ALA A 1 83 ? 8.867 -13.729 -1.946 1.00 94.31 83 ALA A O 1
ATOM 653 N N . GLY A 1 84 ? 6.683 -13.322 -1.643 1.00 93.56 84 GLY A N 1
ATOM 654 C CA . GLY A 1 84 ? 6.771 -13.009 -0.222 1.00 93.56 84 GLY A CA 1
ATOM 655 C C . GLY A 1 84 ? 7.050 -11.536 0.077 1.00 93.56 84 GLY A C 1
ATOM 656 O O . GLY A 1 84 ? 7.160 -10.690 -0.814 1.00 93.56 84 GLY A O 1
ATOM 657 N N . ARG A 1 85 ? 7.136 -11.233 1.377 1.00 96.00 85 ARG A N 1
ATOM 658 C CA . ARG A 1 85 ? 7.159 -9.864 1.917 1.00 96.00 85 ARG A CA 1
ATOM 659 C C . ARG A 1 85 ? 8.271 -9.001 1.316 1.00 96.00 85 ARG A C 1
ATOM 661 O O . ARG A 1 85 ? 7.994 -7.896 0.858 1.00 96.00 85 ARG A O 1
ATOM 668 N N . GLU A 1 86 ? 9.494 -9.519 1.254 1.00 97.56 86 GLU A N 1
ATOM 669 C CA . GLU A 1 86 ? 10.660 -8.766 0.770 1.00 97.56 86 GLU A CA 1
ATOM 670 C C . GLU A 1 86 ? 10.550 -8.383 -0.710 1.00 97.56 86 GLU A C 1
ATOM 672 O O . GLU A 1 86 ? 10.884 -7.262 -1.097 1.00 97.56 86 GLU A O 1
ATOM 677 N N . ALA A 1 87 ? 10.012 -9.277 -1.546 1.00 97.31 87 ALA A N 1
ATOM 678 C CA . ALA A 1 87 ? 9.805 -8.997 -2.964 1.00 97.31 87 ALA A CA 1
ATOM 679 C C . ALA A 1 87 ? 8.742 -7.909 -3.177 1.00 97.31 87 ALA A C 1
ATOM 681 O O . ALA A 1 87 ? 8.922 -7.019 -4.012 1.00 97.31 87 ALA A O 1
ATOM 682 N N . VAL A 1 88 ? 7.660 -7.945 -2.392 1.00 98.00 88 VAL A N 1
ATOM 683 C CA . VAL A 1 88 ? 6.628 -6.901 -2.403 1.00 98.00 88 VAL A CA 1
ATOM 684 C C . VAL A 1 88 ? 7.213 -5.562 -1.950 1.00 98.00 88 VAL A C 1
ATOM 686 O O . VAL A 1 88 ? 6.998 -4.558 -2.626 1.00 98.00 88 VAL A O 1
ATOM 689 N N . ILE A 1 89 ? 8.006 -5.538 -0.874 1.00 98.69 89 ILE A N 1
ATOM 690 C CA . ILE A 1 89 ? 8.688 -4.324 -0.395 1.00 98.69 89 ILE A CA 1
ATOM 691 C C . ILE A 1 89 ? 9.599 -3.745 -1.484 1.00 98.69 89 ILE A C 1
ATOM 693 O O . ILE A 1 89 ? 9.512 -2.553 -1.782 1.00 98.69 89 ILE A O 1
ATOM 697 N N . ALA A 1 90 ? 10.437 -4.570 -2.119 1.00 98.25 90 ALA A N 1
ATOM 698 C CA . ALA A 1 90 ? 11.340 -4.126 -3.180 1.00 98.25 90 ALA A CA 1
ATOM 699 C C . ALA A 1 90 ? 10.579 -3.580 -4.400 1.00 98.25 90 ALA A C 1
ATOM 701 O O . ALA A 1 90 ? 10.948 -2.539 -4.951 1.00 98.25 90 ALA A O 1
ATOM 702 N N . PHE A 1 91 ? 9.483 -4.237 -4.794 1.00 98.19 91 PHE A N 1
ATOM 703 C CA . PHE A 1 91 ? 8.631 -3.767 -5.883 1.00 98.19 91 PHE A CA 1
ATOM 704 C C . PHE A 1 91 ? 7.974 -2.424 -5.554 1.00 98.19 91 PHE A C 1
ATOM 706 O O . PHE A 1 91 ? 8.019 -1.505 -6.371 1.00 98.19 91 PHE A O 1
ATOM 713 N N . LEU A 1 92 ? 7.396 -2.284 -4.356 1.00 98.62 92 LEU A N 1
ATOM 714 C CA . LEU A 1 92 ? 6.791 -1.029 -3.910 1.00 98.62 92 LEU A CA 1
ATOM 715 C C . LEU A 1 92 ? 7.835 0.087 -3.817 1.00 98.62 92 LEU A C 1
ATOM 717 O O . LEU A 1 92 ? 7.566 1.193 -4.276 1.00 98.62 92 LEU A O 1
ATOM 721 N N . ARG A 1 93 ? 9.044 -0.197 -3.320 1.00 98.62 93 ARG A N 1
ATOM 722 C CA . ARG A 1 93 ? 10.157 0.765 -3.302 1.00 98.62 93 ARG A CA 1
ATOM 723 C C . ARG A 1 93 ? 10.460 1.278 -4.709 1.00 98.62 93 ARG A C 1
ATOM 725 O O . ARG A 1 93 ? 10.514 2.487 -4.909 1.00 98.62 93 ARG A O 1
ATOM 732 N N . GLY A 1 94 ? 10.584 0.386 -5.694 1.00 97.81 94 GLY A N 1
ATOM 733 C CA . GLY A 1 94 ? 10.785 0.768 -7.096 1.00 97.81 94 GLY A CA 1
ATOM 734 C C . GLY A 1 94 ? 9.613 1.567 -7.683 1.00 97.81 94 GLY A C 1
ATOM 735 O O . GLY A 1 94 ? 9.828 2.571 -8.360 1.00 97.81 94 GLY A O 1
ATOM 736 N N . LEU A 1 95 ? 8.373 1.171 -7.381 1.00 97.94 95 LEU A N 1
ATOM 737 C CA . LEU A 1 95 ? 7.160 1.863 -7.828 1.00 97.94 95 LEU A CA 1
ATOM 738 C C . LEU A 1 95 ? 7.077 3.295 -7.276 1.00 97.94 95 LEU A C 1
ATOM 740 O O . LEU A 1 95 ? 6.850 4.238 -8.032 1.00 97.94 95 LEU A O 1
ATOM 744 N N . PHE A 1 96 ? 7.295 3.477 -5.973 1.00 98.38 96 PHE A N 1
ATOM 745 C CA . PHE A 1 96 ? 7.286 4.795 -5.335 1.00 98.38 96 PHE A CA 1
ATOM 746 C C . PHE A 1 96 ? 8.530 5.629 -5.680 1.00 98.38 96 PHE A C 1
ATOM 748 O O . PHE A 1 96 ? 8.463 6.862 -5.691 1.00 98.38 96 PHE A O 1
ATOM 755 N N . GLU A 1 97 ? 9.660 5.001 -6.007 1.00 97.81 97 GLU A N 1
ATOM 756 C CA . GLU A 1 97 ? 10.825 5.701 -6.552 1.00 97.81 97 GLU A CA 1
ATOM 757 C C . GLU A 1 97 ? 10.537 6.260 -7.951 1.00 97.81 97 GLU A C 1
ATOM 759 O O . GLU A 1 97 ? 10.877 7.411 -8.224 1.00 97.81 97 GLU A O 1
ATOM 764 N N . ALA A 1 98 ? 9.854 5.502 -8.809 1.00 95.25 98 ALA A N 1
ATOM 765 C CA . ALA A 1 98 ? 9.527 5.940 -10.163 1.00 95.25 98 ALA A CA 1
ATOM 766 C C . ALA A 1 98 ? 8.376 6.961 -10.187 1.00 95.25 98 ALA A C 1
ATOM 768 O O . ALA A 1 98 ? 8.562 8.098 -10.619 1.00 95.25 98 ALA A O 1
ATOM 769 N N . ASP A 1 99 ? 7.208 6.573 -9.672 1.00 94.50 99 ASP A N 1
ATOM 770 C CA . ASP A 1 99 ? 5.948 7.309 -9.850 1.00 94.50 99 ASP A CA 1
ATOM 771 C C . ASP A 1 99 ? 5.423 7.939 -8.547 1.00 94.50 99 ASP A C 1
ATOM 773 O O . ASP A 1 99 ? 4.467 8.719 -8.553 1.00 94.50 99 ASP A O 1
ATOM 777 N N . GLY A 1 100 ? 6.046 7.622 -7.410 1.00 96.06 100 GLY A N 1
ATOM 778 C CA . GLY A 1 100 ? 5.684 8.186 -6.113 1.00 96.06 100 GLY A CA 1
ATOM 779 C C . GLY A 1 100 ? 6.245 9.590 -5.880 1.00 96.06 100 GLY A C 1
ATOM 780 O O . GLY A 1 100 ? 7.279 9.994 -6.424 1.00 96.06 100 GLY A O 1
ATOM 781 N N . SER A 1 101 ? 5.589 10.336 -4.998 1.00 95.38 101 SER A N 1
ATOM 782 C CA . SER A 1 101 ? 5.998 11.666 -4.554 1.00 95.38 101 SER A CA 1
ATOM 783 C C . SER A 1 101 ? 6.033 11.735 -3.033 1.00 95.38 101 SER A C 1
ATOM 785 O O . SER A 1 101 ? 5.212 11.121 -2.359 1.00 95.38 101 SER A O 1
ATOM 787 N N . ILE A 1 102 ? 6.972 12.517 -2.501 1.00 94.88 102 ILE A N 1
ATOM 788 C CA . ILE A 1 102 ? 7.008 12.907 -1.093 1.00 94.88 102 ILE A CA 1
ATOM 789 C C . ILE A 1 102 ? 7.123 14.427 -0.986 1.00 94.88 102 ILE A C 1
ATOM 791 O O . ILE A 1 102 ? 7.997 15.060 -1.596 1.00 94.88 102 ILE A O 1
ATOM 795 N N . SER A 1 103 ? 6.205 15.023 -0.230 1.00 91.31 103 SER A N 1
ATOM 796 C CA . SER A 1 103 ? 6.149 16.462 0.012 1.00 91.31 103 SER A CA 1
ATOM 797 C C . SER A 1 103 ? 5.476 16.747 1.349 1.00 91.31 103 SER A C 1
ATOM 799 O O . SER A 1 103 ? 4.393 16.230 1.616 1.00 91.31 103 SER A O 1
ATOM 801 N N . ARG A 1 104 ? 6.104 17.583 2.188 1.00 87.75 104 ARG A N 1
ATOM 802 C CA . ARG A 1 104 ? 5.560 18.029 3.489 1.00 87.75 104 ARG A CA 1
ATOM 803 C C . ARG A 1 104 ? 5.063 16.863 4.370 1.00 87.75 104 ARG A C 1
ATOM 805 O O . ARG A 1 104 ? 3.958 16.918 4.910 1.00 87.75 104 ARG A O 1
ATOM 812 N N . GLY A 1 105 ? 5.843 15.781 4.453 1.00 88.50 105 GLY A N 1
ATOM 813 C CA . GLY A 1 105 ? 5.502 14.574 5.222 1.00 88.50 105 GLY A CA 1
ATOM 814 C C . GLY A 1 105 ? 4.363 13.716 4.649 1.00 88.50 105 GLY A C 1
ATOM 815 O O . GLY A 1 105 ? 3.884 12.804 5.320 1.00 88.50 105 GLY A O 1
ATOM 816 N N . THR A 1 106 ? 3.908 13.995 3.424 1.00 91.75 106 THR A N 1
ATOM 817 C CA . THR A 1 106 ? 2.880 13.208 2.729 1.00 91.75 106 THR A CA 1
ATOM 818 C C . THR A 1 106 ? 3.500 12.450 1.565 1.00 91.75 106 THR A C 1
ATOM 820 O O . THR A 1 106 ? 4.172 13.056 0.726 1.00 91.75 106 THR A O 1
ATOM 823 N N . VAL A 1 107 ? 3.239 11.143 1.505 1.00 97.12 107 VAL A N 1
ATOM 824 C CA . VAL A 1 107 ? 3.618 10.273 0.388 1.00 97.12 107 VAL A CA 1
ATOM 825 C C . VAL A 1 107 ? 2.389 9.973 -0.465 1.00 97.12 107 VAL A C 1
ATOM 827 O O . VAL A 1 107 ? 1.340 9.591 0.061 1.00 97.12 107 VAL A O 1
ATOM 830 N N . THR A 1 108 ? 2.513 10.157 -1.778 1.00 97.94 108 THR A N 1
ATOM 831 C CA . THR A 1 108 ? 1.450 9.873 -2.749 1.00 97.94 108 THR A CA 1
ATOM 832 C C . THR A 1 108 ? 1.967 9.084 -3.945 1.00 97.94 108 THR A C 1
ATOM 834 O O . THR A 1 108 ? 3.153 9.123 -4.269 1.00 97.94 108 THR A O 1
ATOM 837 N N . LEU A 1 109 ? 1.062 8.374 -4.609 1.00 98.31 109 LEU A N 1
ATOM 838 C CA . LEU A 1 109 ? 1.274 7.696 -5.882 1.00 98.31 109 LEU A CA 1
ATOM 839 C C . LEU A 1 109 ? 0.080 8.011 -6.781 1.00 98.31 109 LEU A C 1
ATOM 841 O O . LEU A 1 109 ? -1.063 7.858 -6.361 1.00 98.31 109 LEU A O 1
ATOM 845 N N . VAL A 1 110 ? 0.332 8.443 -8.014 1.00 96.19 110 VAL A N 1
ATOM 846 C CA . VAL A 1 110 ? -0.730 8.762 -8.976 1.00 96.19 110 VAL A CA 1
ATOM 847 C C . VAL A 1 110 ? -0.588 7.866 -10.195 1.00 96.19 110 VAL A C 1
ATOM 849 O O . VAL A 1 110 ? 0.491 7.763 -10.770 1.00 96.19 110 VAL A O 1
ATOM 852 N N . SER A 1 111 ? -1.684 7.240 -10.618 1.00 95.56 111 SER A N 1
ATOM 853 C CA . SER A 1 111 ? -1.710 6.411 -11.823 1.00 95.56 111 SER A CA 1
ATOM 854 C C . SER A 1 111 ? -3.011 6.575 -12.600 1.00 95.56 111 SER A C 1
ATOM 856 O O . SER A 1 111 ? -4.042 6.959 -12.058 1.00 95.56 111 SER A O 1
ATOM 858 N N . THR A 1 112 ? -2.974 6.255 -13.892 1.00 94.31 112 THR A N 1
ATOM 859 C CA . THR A 1 112 ? -4.187 6.098 -14.717 1.00 94.31 112 THR A CA 1
ATOM 860 C C . THR A 1 112 ? -4.755 4.679 -14.647 1.00 94.31 112 THR A C 1
ATOM 862 O O . THR A 1 112 ? -5.862 4.444 -15.123 1.00 94.31 112 THR A O 1
ATOM 865 N N . SER A 1 113 ? -4.025 3.733 -14.043 1.00 95.50 113 SER A N 1
ATOM 866 C CA . SER A 1 113 ? -4.527 2.393 -13.743 1.00 95.50 113 SER A CA 1
ATOM 867 C C . SER A 1 113 ? -5.177 2.374 -12.362 1.00 95.50 113 SER A C 1
ATOM 869 O O . SER A 1 113 ? -4.519 2.607 -11.348 1.00 95.50 113 SER A O 1
ATOM 871 N N . ARG A 1 114 ? -6.470 2.045 -12.311 1.00 96.12 114 ARG A N 1
ATOM 872 C CA . ARG A 1 114 ? -7.168 1.782 -11.043 1.00 96.12 114 ARG A CA 1
ATOM 873 C C . ARG A 1 114 ? -6.626 0.521 -10.365 1.00 96.12 114 ARG A C 1
ATOM 875 O O . ARG A 1 114 ? -6.501 0.489 -9.145 1.00 96.12 114 ARG A O 1
ATOM 882 N N . GLN A 1 115 ? -6.259 -0.483 -11.164 1.00 96.00 115 GLN A N 1
ATOM 883 C CA . GLN A 1 115 ? -5.801 -1.784 -10.684 1.00 96.00 115 GLN A CA 1
ATOM 884 C C . GLN A 1 115 ? -4.503 -1.674 -9.877 1.00 96.00 115 GLN A C 1
ATOM 886 O O . GLN A 1 115 ? -4.451 -2.196 -8.767 1.00 96.00 115 GLN A O 1
ATOM 891 N N . ILE A 1 116 ? -3.476 -0.974 -10.385 1.00 97.06 116 ILE A N 1
ATOM 892 C CA . ILE A 1 116 ? -2.216 -0.815 -9.636 1.00 97.06 116 ILE A CA 1
ATOM 893 C C . ILE A 1 116 ? -2.454 -0.065 -8.326 1.00 97.06 116 ILE A C 1
ATOM 895 O O . ILE A 1 116 ? -1.912 -0.458 -7.306 1.00 97.06 116 ILE A O 1
ATOM 899 N N . ILE A 1 117 ? -3.311 0.960 -8.326 1.00 98.12 117 ILE A N 1
ATOM 900 C CA . ILE A 1 117 ? -3.624 1.738 -7.123 1.00 98.12 117 ILE A CA 1
ATOM 901 C C . ILE A 1 117 ? -4.310 0.869 -6.064 1.00 98.12 117 ILE A C 1
ATOM 903 O O . ILE A 1 117 ? -3.890 0.885 -4.910 1.00 98.12 117 ILE A O 1
ATOM 907 N N . GLN A 1 118 ? -5.296 0.057 -6.452 1.00 96.62 118 GLN A N 1
ATOM 908 C CA . GLN A 1 118 ? -5.970 -0.875 -5.539 1.00 96.62 118 GLN A CA 1
ATOM 909 C C . GLN A 1 118 ? -5.020 -1.966 -5.026 1.00 96.62 118 GLN A C 1
ATOM 911 O O . GLN A 1 118 ? -4.964 -2.225 -3.827 1.00 96.62 118 GLN A O 1
ATOM 916 N N . GLN A 1 119 ? -4.220 -2.573 -5.908 1.00 96.69 119 GLN A N 1
ATOM 917 C CA . GLN A 1 119 ? -3.236 -3.582 -5.507 1.00 96.69 119 GLN A CA 1
ATOM 918 C C . GLN A 1 119 ? -2.162 -2.996 -4.586 1.00 96.69 119 GLN A C 1
ATOM 920 O O . GLN A 1 119 ? -1.777 -3.646 -3.619 1.00 96.69 119 GLN A O 1
ATOM 925 N N . THR A 1 120 ? -1.698 -1.769 -4.841 1.00 98.00 120 THR A N 1
ATOM 926 C CA . THR A 1 120 ? -0.759 -1.066 -3.964 1.00 98.00 120 THR A CA 1
ATOM 927 C C . THR A 1 120 ? -1.394 -0.753 -2.613 1.00 98.00 120 THR A C 1
ATOM 929 O O . THR A 1 120 ? -0.732 -0.954 -1.602 1.00 98.00 120 THR A O 1
ATOM 932 N N . GLN A 1 121 ? -2.661 -0.327 -2.561 1.00 97.38 121 GLN A N 1
ATOM 933 C CA . GLN A 1 121 ? -3.368 -0.098 -1.296 1.00 97.38 121 GLN A CA 1
ATOM 934 C C . GLN A 1 121 ? -3.431 -1.379 -0.451 1.00 97.38 121 GLN A C 1
ATOM 936 O O . GLN A 1 121 ? -3.071 -1.353 0.722 1.00 97.38 121 GLN A O 1
ATOM 941 N N . ILE A 1 122 ? -3.817 -2.505 -1.058 1.00 95.12 122 ILE A N 1
ATOM 942 C CA . ILE A 1 122 ? -3.890 -3.805 -0.374 1.00 95.12 122 ILE A CA 1
ATOM 943 C C . ILE A 1 122 ? -2.495 -4.282 0.052 1.00 95.12 122 ILE A C 1
ATOM 945 O O . ILE A 1 122 ? -2.321 -4.758 1.171 1.00 95.12 122 ILE A O 1
ATOM 949 N N . ALA A 1 123 ? -1.486 -4.135 -0.812 1.00 96.12 123 ALA A N 1
ATOM 950 C CA . ALA A 1 123 ? -0.114 -4.518 -0.491 1.00 96.12 123 ALA A CA 1
ATOM 951 C C . ALA A 1 123 ? 0.454 -3.692 0.674 1.00 96.12 123 ALA A C 1
ATOM 953 O O . ALA A 1 123 ? 1.091 -4.255 1.556 1.00 96.12 123 ALA A O 1
ATOM 954 N N . LEU A 1 124 ? 0.191 -2.381 0.710 1.00 97.00 124 LEU A N 1
ATOM 955 C CA . LEU A 1 124 ? 0.561 -1.514 1.831 1.00 97.00 124 LEU A CA 1
ATOM 956 C C . LEU A 1 124 ? -0.156 -1.927 3.119 1.00 97.00 124 LEU A C 1
ATOM 958 O O . LEU A 1 124 ? 0.495 -2.050 4.155 1.00 97.00 124 LEU A O 1
ATOM 962 N N . LEU A 1 125 ? -1.456 -2.224 3.045 1.00 93.81 125 LEU A N 1
ATOM 963 C CA . LEU A 1 125 ? -2.230 -2.680 4.198 1.00 93.81 125 LEU A CA 1
ATOM 964 C C . LEU A 1 125 ? -1.676 -3.994 4.767 1.00 93.81 125 LEU A C 1
ATOM 966 O O . LEU A 1 125 ? -1.491 -4.106 5.973 1.00 93.81 125 LEU A O 1
ATOM 970 N N . GLY A 1 126 ? -1.305 -4.950 3.907 1.00 91.69 126 GLY A N 1
ATOM 971 C CA . GLY A 1 126 ? -0.627 -6.189 4.318 1.00 91.69 126 GLY A CA 1
ATOM 972 C C . GLY A 1 126 ? 0.766 -5.975 4.931 1.00 91.69 126 GLY A C 1
ATOM 973 O O . GLY A 1 126 ? 1.298 -6.860 5.603 1.00 91.69 126 GLY A O 1
ATOM 974 N N . LEU A 1 127 ? 1.368 -4.799 4.733 1.00 93.50 127 LEU A N 1
ATOM 975 C CA . LEU A 1 127 ? 2.597 -4.373 5.404 1.00 93.50 127 LEU A CA 1
ATOM 976 C C . LEU A 1 127 ? 2.333 -3.563 6.688 1.00 93.50 127 LEU A C 1
ATOM 978 O O . LEU A 1 127 ? 3.303 -3.185 7.343 1.00 93.50 127 LEU A O 1
ATOM 982 N N . GLY A 1 128 ? 1.068 -3.331 7.060 1.00 91.25 128 GLY A N 1
ATOM 983 C CA . GLY A 1 128 ? 0.666 -2.526 8.220 1.00 91.25 128 GLY A CA 1
ATOM 984 C C . GLY A 1 128 ? 0.686 -1.014 7.967 1.00 91.25 128 GLY A C 1
ATOM 985 O O . GLY A 1 128 ? 0.852 -0.242 8.914 1.00 91.25 128 GLY A O 1
ATOM 986 N N . ILE A 1 129 ? 0.584 -0.601 6.695 1.00 93.56 129 ILE A N 1
ATOM 987 C CA . ILE A 1 129 ? 0.593 0.800 6.257 1.00 93.56 129 ILE A CA 1
ATOM 988 C C . ILE A 1 129 ? -0.762 1.153 5.642 1.00 93.56 129 ILE A C 1
ATOM 990 O O . ILE A 1 129 ? -1.141 0.617 4.598 1.00 93.56 129 ILE A O 1
ATOM 994 N N . VAL A 1 130 ? -1.472 2.112 6.233 1.00 92.50 130 VAL A N 1
ATOM 995 C CA . VAL A 1 130 ? -2.782 2.543 5.719 1.00 92.50 130 VAL A CA 1
ATOM 996 C C . VAL A 1 130 ? -2.638 3.630 4.663 1.00 92.50 130 VAL A C 1
ATOM 998 O O . VAL A 1 130 ? -1.938 4.634 4.838 1.00 92.50 130 VAL A O 1
ATOM 1001 N N . ALA A 1 131 ? -3.371 3.460 3.566 1.00 95.00 131 ALA A N 1
ATOM 1002 C CA . ALA A 1 131 ? -3.478 4.441 2.502 1.00 95.00 131 ALA A CA 1
ATOM 1003 C C . ALA A 1 131 ? -4.936 4.653 2.088 1.00 95.00 131 ALA A C 1
ATOM 1005 O O . ALA A 1 131 ? -5.740 3.721 2.070 1.00 95.00 131 ALA A O 1
ATOM 1006 N N . THR A 1 132 ? -5.253 5.883 1.700 1.00 94.38 132 THR A N 1
ATOM 1007 C CA . THR A 1 132 ? -6.532 6.250 1.088 1.00 94.38 132 THR A CA 1
ATOM 1008 C C . THR A 1 132 ? -6.373 6.351 -0.418 1.00 94.38 132 THR A C 1
ATOM 1010 O O . THR A 1 132 ? -5.279 6.616 -0.926 1.00 94.38 132 THR A O 1
ATOM 1013 N N . THR A 1 133 ? -7.468 6.143 -1.142 1.00 96.38 133 THR A N 1
ATOM 1014 C CA . THR A 1 133 ? -7.502 6.335 -2.590 1.00 96.38 133 THR A CA 1
ATOM 1015 C C . THR A 1 133 ? -8.611 7.301 -2.966 1.00 96.38 133 THR A C 1
ATOM 1017 O O . THR A 1 133 ? -9.623 7.407 -2.276 1.00 96.38 133 THR A O 1
ATOM 1020 N N . ARG A 1 134 ? -8.418 8.039 -4.057 1.00 95.69 134 ARG A N 1
ATOM 1021 C CA . ARG A 1 134 ? -9.466 8.869 -4.652 1.00 95.69 134 ARG A CA 1
ATOM 1022 C C . ARG A 1 134 ? -9.284 8.998 -6.152 1.00 95.69 134 ARG A C 1
ATOM 1024 O O . ARG A 1 134 ? -8.167 8.930 -6.668 1.00 95.69 134 ARG A O 1
ATOM 1031 N N . THR A 1 135 ? -10.380 9.274 -6.842 1.00 96.25 135 THR A N 1
ATOM 1032 C CA . THR A 1 135 ? -10.328 9.775 -8.216 1.00 96.25 135 THR A CA 1
ATOM 1033 C C . THR A 1 135 ? -10.009 11.266 -8.169 1.00 96.25 135 THR A C 1
ATOM 1035 O O . THR A 1 135 ? -10.701 12.039 -7.509 1.00 96.25 135 THR A O 1
ATOM 1038 N N . MET A 1 136 ? -8.931 11.677 -8.832 1.00 92.75 136 MET A N 1
ATOM 1039 C CA . MET A 1 136 ? -8.567 13.086 -8.934 1.00 92.75 136 MET A CA 1
ATOM 1040 C C . MET A 1 136 ? -9.530 13.811 -9.881 1.00 92.75 136 MET A C 1
ATOM 1042 O O . MET A 1 136 ? -9.894 13.239 -10.911 1.00 92.75 136 MET A O 1
ATOM 1046 N N . PRO A 1 137 ? -9.888 15.074 -9.591 1.00 88.81 137 PRO A N 1
ATOM 1047 C CA . PRO A 1 137 ? -10.696 15.868 -10.503 1.00 88.81 137 PRO A CA 1
ATOM 1048 C C . PRO A 1 137 ? -9.962 16.115 -11.826 1.00 88.81 137 PRO A C 1
ATOM 1050 O O . PRO A 1 137 ? -8.723 16.091 -11.913 1.00 88.81 137 PRO A O 1
ATOM 1053 N N . ASP A 1 138 ? -10.749 16.380 -12.863 1.00 82.94 138 ASP A N 1
ATOM 1054 C CA . ASP A 1 138 ? -10.231 16.867 -14.132 1.00 82.94 138 ASP A CA 1
ATOM 1055 C C . ASP A 1 138 ? -9.628 18.270 -13.945 1.00 82.94 138 ASP A C 1
ATOM 1057 O O . ASP A 1 138 ? -10.094 19.071 -13.137 1.00 82.94 138 ASP A O 1
ATOM 1061 N N . SER A 1 139 ? -8.545 18.555 -14.667 1.00 77.75 139 SER A N 1
ATOM 1062 C CA . SER A 1 139 ? -7.854 19.847 -14.637 1.00 77.75 139 SER A CA 1
ATOM 1063 C C . SER A 1 139 ? -7.407 20.202 -16.048 1.00 77.75 139 SER A C 1
ATOM 1065 O O . SER A 1 139 ? -6.890 19.323 -16.738 1.00 77.75 139 SER A O 1
ATOM 1067 N N . GLU A 1 140 ? -7.537 21.462 -16.459 1.00 71.38 140 GLU A N 1
ATOM 1068 C CA . GLU A 1 140 ? -7.183 21.909 -17.818 1.00 71.38 140 GLU A CA 1
ATOM 1069 C C . GLU A 1 140 ? -5.698 21.684 -18.161 1.00 71.38 140 GLU A C 1
ATOM 1071 O O . GLU A 1 140 ? -5.361 21.374 -19.297 1.00 71.38 140 GLU A O 1
ATOM 1076 N N . GLU A 1 141 ? -4.808 21.725 -17.165 1.00 72.50 141 GLU A N 1
ATOM 1077 C CA . GLU A 1 141 ? -3.357 21.539 -17.337 1.00 72.50 141 GLU A CA 1
ATOM 1078 C C . GLU A 1 141 ? -2.906 20.067 -17.433 1.00 72.50 141 GLU A C 1
ATOM 1080 O O . GLU A 1 141 ? -1.711 19.767 -17.367 1.00 72.50 141 GLU A O 1
ATOM 1085 N N . ARG A 1 142 ? -3.832 19.103 -17.531 1.00 72.06 142 ARG A N 1
ATOM 1086 C CA . ARG A 1 142 ? -3.458 17.682 -17.530 1.00 72.06 142 ARG A CA 1
ATOM 1087 C C . ARG A 1 142 ? -3.166 17.147 -18.927 1.00 72.06 142 ARG A C 1
ATOM 1089 O O . ARG A 1 142 ? -3.843 17.453 -19.903 1.00 72.06 142 ARG A O 1
ATOM 1096 N N . PHE A 1 143 ? -2.236 16.203 -18.982 1.00 69.88 143 PHE A N 1
ATOM 1097 C CA . PHE A 1 143 ? -2.004 15.394 -20.170 1.00 69.88 143 PHE A CA 1
ATOM 1098 C C . PHE A 1 143 ? -2.975 14.204 -20.210 1.00 69.88 143 PHE A C 1
ATOM 1100 O O . PHE A 1 143 ? -2.977 13.362 -19.312 1.00 69.88 143 PHE A O 1
ATOM 1107 N N . GLY A 1 144 ? -3.771 14.111 -21.279 1.00 78.44 144 GLY A N 1
ATOM 1108 C CA . GLY A 1 144 ? -4.648 12.970 -21.566 1.00 78.44 144 GLY A CA 1
ATOM 1109 C C . GLY A 1 144 ? -6.055 13.036 -20.952 1.00 78.44 144 GLY A C 1
ATOM 1110 O O . GLY A 1 144 ? -6.363 13.847 -20.081 1.00 78.44 144 GLY A O 1
ATOM 1111 N N . THR A 1 145 ? -6.937 12.149 -21.419 1.00 82.88 145 THR A N 1
ATOM 1112 C CA . THR A 1 145 ? -8.380 12.143 -21.100 1.00 82.88 145 THR A CA 1
ATOM 1113 C C . THR A 1 145 ? -8.800 11.078 -20.084 1.00 82.88 145 THR A C 1
ATOM 1115 O O . THR A 1 145 ? -9.945 11.085 -19.643 1.00 82.88 145 THR A O 1
ATOM 1118 N N . ARG A 1 146 ? -7.894 10.195 -19.646 1.00 86.62 146 ARG A N 1
ATOM 1119 C CA . ARG A 1 146 ? -8.230 9.146 -18.669 1.00 86.62 146 ARG A CA 1
ATOM 1120 C C . ARG A 1 146 ? -8.311 9.667 -17.231 1.00 86.62 146 ARG A C 1
ATOM 1122 O O . ARG A 1 146 ? -7.499 10.520 -16.866 1.00 86.62 146 ARG A O 1
ATOM 1129 N N . PRO A 1 147 ? -9.206 9.101 -16.399 1.00 90.56 147 PRO A N 1
ATOM 1130 C CA . PRO A 1 147 ? -9.208 9.353 -14.965 1.00 90.56 147 PRO A CA 1
ATOM 1131 C C . PRO A 1 147 ? -7.833 9.086 -14.348 1.00 90.56 147 PRO A C 1
ATOM 1133 O O . PRO A 1 147 ? -7.116 8.168 -14.758 1.00 90.56 147 PRO A O 1
ATOM 1136 N N . ARG A 1 148 ? -7.476 9.892 -13.349 1.00 93.56 148 ARG A N 1
ATOM 1137 C CA . ARG A 1 148 ? -6.284 9.681 -12.527 1.00 93.56 148 ARG A CA 1
ATOM 1138 C C . ARG A 1 148 ? -6.722 9.270 -11.139 1.00 93.56 148 ARG A C 1
ATOM 1140 O O . ARG A 1 148 ? -7.591 9.902 -10.546 1.00 93.56 148 ARG A O 1
ATOM 1147 N N . TYR A 1 149 ? -6.086 8.238 -10.629 1.00 96.69 149 TYR A N 1
ATOM 1148 C CA . TYR A 1 149 ? -6.318 7.702 -9.306 1.00 96.69 149 TYR A CA 1
ATOM 1149 C C . TYR A 1 149 ? -5.109 8.055 -8.453 1.00 96.69 149 TYR A C 1
ATOM 1151 O O . TYR A 1 149 ? -3.971 7.765 -8.826 1.00 96.69 149 TYR A O 1
ATOM 1159 N N . GLU A 1 150 ? -5.360 8.721 -7.335 1.00 97.50 150 GLU A N 1
ATOM 1160 C CA . GLU A 1 150 ? -4.341 9.036 -6.345 1.00 97.50 150 GLU A CA 1
ATOM 1161 C C . GLU A 1 150 ? -4.478 8.068 -5.179 1.00 97.50 150 GLU A C 1
ATOM 1163 O O . GLU A 1 150 ? -5.565 7.904 -4.629 1.00 97.50 150 GLU A O 1
ATOM 1168 N N . LEU A 1 151 ? -3.358 7.468 -4.797 1.00 98.44 151 LEU A N 1
ATOM 1169 C CA . LEU A 1 151 ? -3.156 6.832 -3.509 1.00 98.44 151 LEU A CA 1
ATOM 1170 C C . LEU A 1 151 ? -2.357 7.782 -2.626 1.00 98.44 151 LEU A C 1
ATOM 1172 O O . LEU A 1 151 ? -1.335 8.327 -3.050 1.00 98.44 151 LEU A O 1
ATOM 1176 N N . ARG A 1 152 ? -2.798 7.954 -1.385 1.00 97.56 152 ARG A N 1
ATOM 1177 C CA . ARG A 1 152 ? -2.132 8.781 -0.383 1.00 97.56 152 ARG A CA 1
ATOM 1178 C C . ARG A 1 152 ? -1.959 7.987 0.903 1.00 97.56 152 ARG A C 1
ATOM 1180 O O . ARG A 1 152 ? -2.941 7.490 1.447 1.00 97.56 152 ARG A O 1
ATOM 1187 N N . ILE A 1 153 ? -0.730 7.920 1.415 1.00 96.06 153 ILE A N 1
ATOM 1188 C CA . ILE A 1 153 ? -0.479 7.374 2.755 1.00 96.06 153 ILE A CA 1
ATOM 1189 C C . ILE A 1 153 ? -1.231 8.237 3.776 1.00 96.06 153 ILE A C 1
ATOM 1191 O O . ILE A 1 153 ? -1.149 9.468 3.720 1.00 96.06 153 ILE A O 1
ATOM 1195 N N . LEU A 1 154 ? -2.014 7.591 4.645 1.00 91.62 154 LEU A N 1
ATOM 1196 C CA . LEU A 1 154 ? -3.114 8.215 5.391 1.00 91.62 154 LEU A CA 1
ATOM 1197 C C . LEU A 1 154 ? -2.680 9.465 6.169 1.00 91.62 154 LEU A C 1
ATOM 1199 O O . LEU A 1 154 ? -3.292 10.529 6.059 1.00 91.62 154 LEU A O 1
ATOM 1203 N N . ASN A 1 155 ? -1.620 9.336 6.959 1.00 87.81 155 ASN A N 1
ATOM 1204 C CA . ASN A 1 155 ? -1.127 10.377 7.850 1.00 87.81 155 ASN A CA 1
ATOM 1205 C C . ASN A 1 155 ? 0.393 10.228 8.057 1.00 87.81 155 ASN A C 1
ATOM 1207 O O . ASN A 1 155 ? 1.025 9.327 7.511 1.00 87.81 155 ASN A O 1
ATOM 1211 N N . ARG A 1 156 ? 0.998 11.119 8.852 1.00 88.06 156 ARG A N 1
ATOM 1212 C CA . ARG A 1 156 ? 2.455 11.124 9.074 1.00 88.06 156 ARG A CA 1
ATOM 1213 C C . ARG A 1 156 ? 2.978 9.893 9.814 1.00 88.06 156 ARG A C 1
ATOM 1215 O O . ARG A 1 156 ? 4.118 9.513 9.576 1.00 88.06 156 ARG A O 1
ATOM 1222 N N . ARG A 1 157 ? 2.172 9.278 10.683 1.00 87.19 157 ARG A N 1
ATOM 1223 C CA . ARG A 1 157 ? 2.532 8.038 11.385 1.00 87.19 157 ARG A CA 1
ATOM 1224 C C . ARG A 1 157 ? 2.667 6.888 10.394 1.00 87.19 157 ARG A C 1
ATOM 1226 O O . ARG A 1 157 ? 3.677 6.194 10.390 1.00 87.19 157 ARG A O 1
ATOM 1233 N N . GLU A 1 158 ? 1.705 6.769 9.486 1.00 91.19 158 GLU A N 1
ATOM 1234 C CA . GLU A 1 158 ? 1.760 5.802 8.389 1.00 91.19 158 GLU A CA 1
ATOM 1235 C C . GLU A 1 158 ? 2.891 6.133 7.400 1.00 91.19 158 GLU A C 1
ATOM 1237 O O . GLU A 1 158 ? 3.569 5.231 6.911 1.00 91.19 158 GLU A O 1
ATOM 1242 N N . THR A 1 159 ? 3.183 7.419 7.162 1.00 94.12 159 THR A N 1
ATOM 1243 C CA . THR A 1 159 ? 4.363 7.825 6.381 1.00 94.12 159 THR A CA 1
ATOM 1244 C C . THR A 1 159 ? 5.666 7.382 7.051 1.00 94.12 159 THR A C 1
ATOM 1246 O O . THR A 1 159 ? 6.567 6.926 6.355 1.00 94.12 159 THR A O 1
ATOM 1249 N N . ALA A 1 160 ? 5.789 7.486 8.377 1.00 93.00 160 ALA A N 1
ATOM 1250 C CA . ALA A 1 160 ? 6.981 7.029 9.091 1.00 93.00 160 ALA A CA 1
ATOM 1251 C C . ALA A 1 160 ? 7.188 5.515 8.914 1.00 93.00 160 ALA A C 1
ATOM 1253 O O . ALA A 1 160 ? 8.273 5.103 8.504 1.00 93.00 160 ALA A O 1
ATOM 1254 N N . LYS A 1 161 ? 6.125 4.711 9.081 1.00 94.44 161 LYS A N 1
ATOM 1255 C CA . LYS A 1 161 ? 6.152 3.265 8.788 1.00 94.44 161 LYS A CA 1
ATOM 1256 C C . LYS A 1 161 ? 6.536 2.978 7.336 1.00 94.44 161 LYS A C 1
ATOM 1258 O O . LYS A 1 161 ? 7.339 2.089 7.068 1.00 94.44 161 LYS A O 1
ATOM 1263 N N . PHE A 1 162 ? 5.992 3.739 6.382 1.00 97.75 162 PHE A N 1
ATOM 1264 C CA . PHE A 1 162 ? 6.359 3.615 4.971 1.00 97.75 162 PHE A CA 1
ATOM 1265 C C . PHE A 1 162 ? 7.854 3.860 4.753 1.00 97.75 162 PHE A C 1
ATOM 1267 O O . PHE A 1 162 ? 8.498 3.095 4.039 1.00 97.75 162 PHE A O 1
ATOM 1274 N N . VAL A 1 163 ? 8.413 4.914 5.349 1.00 96.88 163 VAL A N 1
ATOM 1275 C CA . VAL A 1 163 ? 9.834 5.258 5.202 1.00 96.88 163 VAL A CA 1
ATOM 1276 C C . VAL A 1 163 ? 10.731 4.191 5.828 1.00 96.88 163 VAL A C 1
ATOM 1278 O O . VAL A 1 163 ? 11.760 3.863 5.244 1.00 96.88 163 VAL A O 1
ATOM 1281 N N . GLU A 1 164 ? 10.323 3.633 6.966 1.00 96.94 164 GLU A N 1
ATOM 1282 C CA . GLU A 1 164 ? 11.037 2.565 7.669 1.00 96.94 164 GLU A CA 1
ATOM 1283 C C . GLU A 1 164 ? 11.023 1.238 6.895 1.00 96.94 164 GLU A C 1
ATOM 1285 O O . GLU A 1 164 ? 12.072 0.635 6.678 1.00 96.94 164 GLU A O 1
ATOM 1290 N N . ILE A 1 165 ? 9.846 0.788 6.448 1.00 98.06 165 ILE A N 1
ATOM 1291 C CA . ILE A 1 165 ? 9.666 -0.537 5.835 1.00 98.06 165 ILE A CA 1
ATOM 1292 C C . ILE A 1 165 ? 10.048 -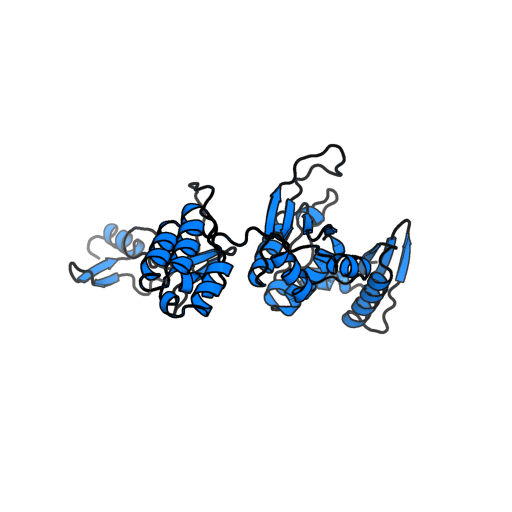0.520 4.350 1.00 98.06 165 ILE A C 1
ATOM 1294 O O . ILE A 1 165 ? 10.725 -1.421 3.855 1.00 98.06 165 ILE A O 1
ATOM 1298 N N . ILE A 1 166 ? 9.587 0.493 3.613 1.00 98.38 166 ILE A N 1
ATOM 1299 C CA . ILE A 1 166 ? 9.730 0.574 2.155 1.00 98.38 166 ILE A CA 1
ATOM 1300 C C . ILE A 1 166 ? 10.832 1.564 1.803 1.00 98.38 166 ILE A C 1
ATOM 1302 O O . ILE A 1 166 ? 11.802 1.178 1.156 1.00 98.38 166 ILE A O 1
ATOM 1306 N N . GLY A 1 167 ? 10.730 2.812 2.249 1.00 97.19 167 GLY A N 1
ATOM 1307 C CA . GLY A 1 167 ? 11.723 3.849 1.975 1.00 97.19 167 GLY A CA 1
ATOM 1308 C C . GLY A 1 167 ? 11.852 4.224 0.493 1.00 97.19 167 GLY A C 1
ATOM 1309 O O . GLY A 1 167 ? 11.054 3.835 -0.360 1.00 97.19 167 GLY A O 1
ATOM 1310 N N . PHE A 1 168 ? 12.885 5.010 0.193 1.00 97.81 168 PHE A N 1
ATOM 1311 C CA . PHE A 1 168 ? 13.231 5.467 -1.155 1.00 97.81 168 PHE A CA 1
ATOM 1312 C C . PHE A 1 168 ? 14.677 5.110 -1.487 1.00 97.81 168 PHE A C 1
ATOM 1314 O O . PHE A 1 168 ? 15.487 4.885 -0.587 1.00 97.81 168 PHE A O 1
ATOM 1321 N N . ILE A 1 169 ? 15.003 5.089 -2.776 1.00 97.62 169 ILE A N 1
ATOM 1322 C CA . ILE A 1 169 ? 16.351 4.802 -3.268 1.00 97.62 169 ILE A CA 1
ATOM 1323 C C . ILE A 1 169 ? 17.133 6.113 -3.378 1.00 97.62 169 ILE A C 1
ATOM 1325 O O . ILE A 1 169 ? 18.192 6.244 -2.760 1.00 97.6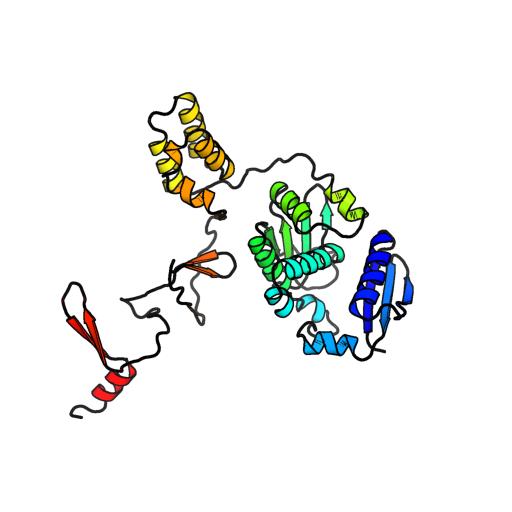2 169 ILE A O 1
ATOM 1329 N N . SER A 1 170 ? 16.590 7.108 -4.091 1.00 97.12 170 SER A N 1
ATOM 1330 C CA . SER A 1 170 ? 17.321 8.350 -4.367 1.00 97.12 170 SER A CA 1
ATOM 1331 C C . SER A 1 170 ? 17.591 9.166 -3.104 1.00 97.12 170 SER A C 1
ATOM 1333 O O . SER A 1 170 ? 16.711 9.357 -2.258 1.00 97.12 170 SER A O 1
ATOM 1335 N N . GLU A 1 171 ? 18.795 9.721 -2.993 1.00 96.62 171 GLU A N 1
ATOM 1336 C CA . GLU A 1 171 ? 19.200 10.646 -1.932 1.00 96.62 171 GLU A CA 1
ATOM 1337 C C . GLU A 1 171 ? 18.219 11.807 -1.808 1.00 96.62 171 GLU A C 1
ATOM 1339 O O . GLU A 1 171 ? 17.817 12.173 -0.706 1.00 96.62 171 GLU A O 1
ATOM 1344 N N . ARG A 1 172 ? 17.744 12.342 -2.937 1.00 95.38 172 ARG A N 1
ATOM 1345 C CA . ARG A 1 172 ? 16.784 13.446 -2.954 1.00 95.38 172 ARG A CA 1
ATOM 1346 C C . ARG A 1 172 ? 15.460 13.088 -2.278 1.00 95.38 172 ARG A C 1
ATOM 1348 O O . ARG A 1 172 ? 14.913 13.917 -1.547 1.00 95.38 172 ARG A O 1
ATOM 1355 N N . LYS A 1 173 ? 14.895 11.904 -2.541 1.00 95.62 173 LYS A N 1
ATOM 1356 C CA . LYS A 1 173 ? 13.648 11.470 -1.886 1.00 95.62 173 LYS A CA 1
ATOM 1357 C C . LYS A 1 173 ? 13.899 11.039 -0.443 1.00 95.62 173 LYS A C 1
ATOM 1359 O O . LYS A 1 173 ? 13.094 11.390 0.416 1.00 95.62 173 LYS A O 1
ATOM 1364 N N . ARG A 1 174 ? 15.030 10.384 -0.155 1.00 95.81 174 ARG A N 1
ATOM 1365 C CA . ARG A 1 174 ? 15.450 10.046 1.216 1.00 95.81 174 ARG A CA 1
ATOM 1366 C C . ARG A 1 174 ? 15.621 11.292 2.090 1.00 95.81 174 ARG A C 1
ATOM 1368 O O . ARG A 1 174 ? 15.095 11.318 3.195 1.00 95.81 174 ARG A O 1
ATOM 1375 N N . ALA A 1 175 ? 16.242 12.355 1.582 1.00 94.12 175 ALA A N 1
ATOM 1376 C CA . ALA A 1 175 ? 16.388 13.624 2.299 1.00 94.12 175 ALA A CA 1
ATOM 1377 C C . ALA A 1 175 ? 15.026 14.253 2.636 1.00 94.12 175 ALA A C 1
ATOM 1379 O O . ALA A 1 175 ? 14.802 14.712 3.750 1.00 94.12 175 ALA A O 1
ATOM 1380 N N . LYS A 1 176 ? 14.065 14.210 1.704 1.00 93.38 176 LYS A N 1
ATOM 1381 C CA . LYS A 1 176 ? 12.688 14.658 1.974 1.00 93.38 176 LYS A CA 1
ATOM 1382 C C . LYS A 1 176 ? 11.943 13.771 2.973 1.00 93.38 176 LYS A C 1
ATOM 1384 O O . LYS A 1 176 ? 11.035 14.253 3.637 1.00 93.38 176 LYS A O 1
ATOM 1389 N N . ALA A 1 177 ? 12.291 12.490 3.044 1.00 91.94 177 ALA A N 1
ATOM 1390 C CA . ALA A 1 177 ? 11.708 11.540 3.983 1.00 91.94 177 ALA A CA 1
ATOM 1391 C C . ALA A 1 177 ? 12.242 11.698 5.413 1.00 91.94 177 ALA A C 1
ATOM 1393 O O . ALA A 1 177 ? 11.593 11.233 6.342 1.00 91.94 177 ALA A O 1
ATOM 1394 N N . GLN A 1 178 ? 13.383 12.368 5.599 1.00 88.25 178 GLN A N 1
ATOM 1395 C CA . GLN A 1 178 ? 13.921 12.683 6.926 1.00 88.25 178 GLN A CA 1
ATOM 1396 C C . GLN A 1 178 ? 13.159 13.829 7.606 1.00 88.25 178 GLN A C 1
ATOM 1398 O O . GLN A 1 178 ? 13.032 13.838 8.827 1.00 88.25 178 GLN A O 1
ATOM 1403 N N . ASP A 1 179 ? 12.614 14.769 6.830 1.00 83.50 179 ASP A N 1
ATOM 1404 C CA . ASP A 1 179 ? 11.813 15.885 7.338 1.00 83.50 179 ASP A CA 1
ATOM 1405 C C . ASP A 1 179 ? 10.311 15.629 7.139 1.00 83.50 179 ASP A C 1
ATOM 1407 O O . ASP A 1 179 ? 9.651 16.169 6.244 1.00 83.50 179 ASP A O 1
ATOM 1411 N N . LEU A 1 180 ? 9.749 14.763 7.987 1.00 81.62 180 LEU A N 1
ATOM 1412 C CA . LEU A 1 180 ? 8.303 14.510 8.007 1.00 81.62 180 LEU A CA 1
ATOM 1413 C C . LEU A 1 180 ? 7.512 15.639 8.700 1.00 81.62 180 LEU A C 1
ATOM 1415 O O . LEU A 1 180 ? 6.278 15.685 8.597 1.00 81.62 180 LEU A O 1
ATOM 1419 N N . GLY A 1 181 ? 8.207 16.577 9.353 1.00 74.88 181 GLY A N 1
ATOM 1420 C CA . GLY A 1 181 ? 7.622 17.604 10.210 1.00 74.88 181 GLY A CA 1
ATOM 1421 C C . GLY A 1 181 ? 7.020 17.044 11.504 1.00 74.88 181 GLY A C 1
ATOM 1422 O O . GLY A 1 181 ? 7.231 15.889 11.872 1.00 74.88 181 GLY A O 1
ATOM 1423 N N . SER A 1 182 ? 6.246 17.872 12.215 1.00 71.00 182 SER A N 1
ATOM 1424 C CA . SER A 1 182 ? 5.593 17.456 13.459 1.00 71.00 182 SER A CA 1
ATOM 1425 C C . SER A 1 182 ? 4.489 16.427 13.209 1.00 71.00 182 SER A C 1
ATOM 1427 O O . SER A 1 182 ? 3.645 16.577 12.318 1.00 71.00 182 SER A O 1
ATOM 1429 N N . MET A 1 183 ? 4.468 15.383 14.037 1.00 69.06 183 MET A N 1
ATOM 1430 C CA . MET A 1 183 ? 3.399 14.389 14.055 1.00 69.06 183 MET A CA 1
ATOM 1431 C C . MET A 1 183 ? 2.139 14.997 14.678 1.00 69.06 183 MET A C 1
ATOM 1433 O O . MET A 1 183 ? 1.885 14.855 15.867 1.00 69.06 183 MET A O 1
ATOM 1437 N N . SER A 1 184 ? 1.352 15.712 13.874 1.00 60.97 184 SER A N 1
ATOM 1438 C CA . SER A 1 184 ? -0.063 15.924 14.172 1.00 60.97 184 SER A CA 1
ATOM 1439 C C . SER A 1 184 ? -0.890 14.924 13.368 1.00 60.97 184 SER A C 1
ATOM 1441 O O . SER A 1 184 ? -1.009 15.026 12.145 1.00 60.97 184 SER A O 1
ATOM 1443 N N . ASP A 1 185 ? -1.425 13.924 14.058 1.00 64.88 185 ASP A N 1
ATOM 1444 C CA . ASP A 1 18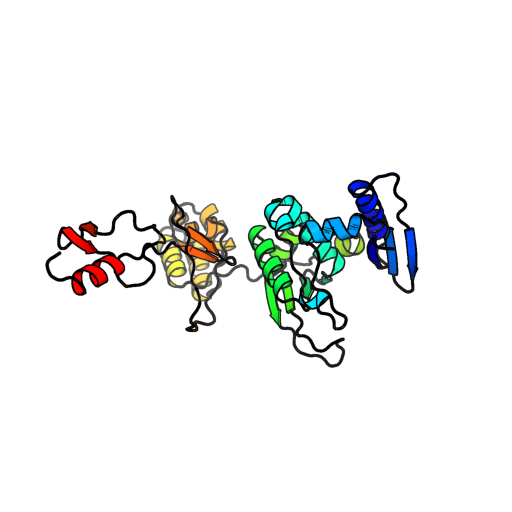5 ? -2.486 13.058 13.558 1.00 64.88 185 ASP A CA 1
ATOM 1445 C C . ASP A 1 185 ? -3.670 13.124 14.536 1.00 64.88 185 ASP A C 1
ATOM 1447 O O . ASP A 1 185 ? -3.501 13.455 15.709 1.00 64.88 185 ASP A O 1
ATOM 1451 N N . ARG A 1 186 ? -4.891 12.892 14.042 1.00 65.06 186 ARG A N 1
ATOM 1452 C CA . ARG A 1 186 ? -6.086 12.774 14.900 1.00 65.06 186 ARG A CA 1
ATOM 1453 C C . ARG A 1 186 ? -6.185 11.380 15.548 1.00 65.06 186 ARG A C 1
ATOM 1455 O O . ARG A 1 186 ? -7.212 11.061 16.137 1.00 65.06 186 ARG A O 1
ATOM 1462 N N . GLY A 1 187 ? -5.135 10.564 15.412 1.00 70.31 187 GLY A N 1
ATOM 1463 C CA . GLY A 1 187 ? -5.132 9.127 15.646 1.00 70.31 187 GLY A CA 1
ATOM 1464 C C . GLY A 1 187 ? -6.165 8.361 14.820 1.00 70.31 187 GLY A C 1
ATOM 1465 O O . GLY A 1 187 ? -6.986 8.937 14.102 1.00 70.31 187 GLY A O 1
ATOM 1466 N N . ASP A 1 188 ? -6.134 7.041 14.972 1.00 77.38 188 ASP A N 1
ATOM 1467 C CA . ASP A 1 188 ? -7.181 6.154 14.471 1.00 77.38 188 ASP A CA 1
ATOM 1468 C C . ASP A 1 188 ? -8.310 6.151 15.506 1.00 77.38 188 ASP A C 1
ATOM 1470 O O . ASP A 1 188 ? -8.261 5.435 16.511 1.00 77.38 188 ASP A O 1
ATOM 1474 N N . SER A 1 189 ? -9.259 7.073 15.324 1.00 81.44 189 SER A N 1
ATOM 1475 C CA . SER A 1 189 ? -10.405 7.261 16.221 1.00 81.44 189 SER A CA 1
ATOM 1476 C C . SER A 1 189 ? -11.405 6.121 16.048 1.00 81.44 189 SER A C 1
ATOM 1478 O O . SER A 1 189 ? -11.714 5.730 14.926 1.00 81.44 189 SER A O 1
ATOM 1480 N N . ILE A 1 190 ? -11.929 5.603 17.155 1.00 82.38 190 ILE A N 1
ATOM 1481 C CA . ILE A 1 190 ? -12.869 4.483 17.157 1.00 82.38 190 ILE A CA 1
ATOM 1482 C C . ILE A 1 190 ? -14.278 5.045 17.306 1.00 82.38 190 ILE A C 1
ATOM 1484 O O . ILE A 1 190 ? -14.640 5.558 18.361 1.00 82.38 190 ILE A O 1
ATOM 1488 N N . ALA A 1 191 ? -15.077 4.945 16.247 1.00 78.94 191 ALA A N 1
ATOM 1489 C CA . ALA A 1 191 ? -16.425 5.506 16.188 1.00 78.94 191 ALA A CA 1
ATOM 1490 C C . ALA A 1 191 ? -17.511 4.432 16.385 1.00 78.94 191 ALA A C 1
ATOM 1492 O O . ALA A 1 191 ? -18.465 4.363 15.616 1.00 78.94 191 ALA A O 1
ATOM 1493 N N . VAL A 1 192 ? -17.358 3.579 17.405 1.00 84.31 192 VAL A N 1
ATOM 1494 C CA . VAL A 1 192 ? -18.324 2.513 17.736 1.00 84.31 192 VAL A CA 1
ATOM 1495 C C . VAL A 1 192 ? -18.882 2.757 19.143 1.00 84.31 192 VAL A C 1
ATOM 1497 O O . VAL A 1 192 ? -18.253 2.329 20.116 1.00 84.31 192 VAL A O 1
ATOM 1500 N N . PRO A 1 193 ? -20.019 3.471 19.283 1.00 85.31 193 PRO A N 1
ATOM 1501 C CA . PRO A 1 193 ? -20.538 3.920 20.577 1.00 85.31 193 PRO A CA 1
ATOM 1502 C C . PRO A 1 193 ? -20.656 2.806 21.617 1.00 85.31 193 PRO A C 1
ATOM 1504 O O . PRO A 1 193 ? -20.277 3.000 22.768 1.00 85.31 193 PRO A O 1
ATOM 1507 N N . GLU A 1 194 ? -21.113 1.622 21.214 1.00 86.94 194 GLU A N 1
ATOM 1508 C CA . GLU A 1 194 ? -21.299 0.473 22.099 1.00 86.94 194 GLU A CA 1
ATOM 1509 C C . GLU A 1 194 ? -19.977 0.046 22.751 1.00 86.94 194 GLU A C 1
ATOM 1511 O O . GLU A 1 194 ? -19.918 -0.116 23.969 1.00 86.94 194 GLU A O 1
ATOM 1516 N N . LEU A 1 195 ? -18.900 -0.053 21.963 1.00 88.38 195 LEU A N 1
ATOM 1517 C CA . LEU A 1 195 ? -17.571 -0.413 22.467 1.00 88.38 195 LEU A CA 1
ATOM 1518 C C . LEU A 1 195 ? -16.979 0.687 23.355 1.00 88.38 195 LEU A C 1
ATOM 1520 O O . LEU A 1 195 ? -16.307 0.398 24.343 1.00 88.38 195 LEU A O 1
ATOM 1524 N N . LEU A 1 196 ? -17.237 1.955 23.022 1.00 90.00 196 LEU A N 1
ATOM 1525 C CA . LEU A 1 196 ? -16.783 3.092 23.822 1.00 90.00 196 LEU A CA 1
ATOM 1526 C C . LEU A 1 196 ? -17.466 3.138 25.197 1.00 90.00 196 LEU A C 1
ATOM 1528 O O . LEU A 1 196 ? -16.814 3.401 26.211 1.00 90.00 196 LEU A O 1
ATOM 1532 N N . HIS A 1 197 ? -18.776 2.883 25.240 1.00 90.00 197 HIS A N 1
ATOM 1533 C CA . HIS A 1 197 ? -19.547 2.849 26.480 1.00 90.00 197 HIS A CA 1
ATOM 1534 C C . HIS A 1 197 ? -19.180 1.647 27.356 1.00 90.00 197 HIS A C 1
ATOM 1536 O O . HIS A 1 197 ? -19.046 1.819 28.567 1.00 90.00 197 HIS A O 1
ATOM 1542 N N . GLU A 1 198 ? -18.962 0.471 26.758 1.00 91.12 198 GLU A N 1
ATOM 1543 C CA . GLU A 1 198 ? -18.444 -0.721 27.447 1.00 91.12 198 GLU A CA 1
ATOM 1544 C C . GLU A 1 198 ? -17.082 -0.429 28.095 1.00 91.12 198 GLU A C 1
ATOM 1546 O O . GLU A 1 198 ? -16.919 -0.598 29.302 1.00 91.12 198 GLU A O 1
ATOM 1551 N N . PHE A 1 199 ? -16.136 0.126 27.330 1.00 91.88 199 PHE A N 1
ATOM 1552 C CA . PHE A 1 199 ? -14.807 0.478 27.835 1.00 91.88 199 PHE A CA 1
ATOM 1553 C C . PHE A 1 199 ? -14.862 1.470 29.007 1.00 91.88 199 PHE A C 1
ATOM 1555 O O . PHE A 1 199 ? -14.126 1.347 29.988 1.00 91.88 199 PHE A O 1
ATOM 1562 N N . TYR A 1 200 ? -15.762 2.457 28.945 1.00 93.00 200 TYR A N 1
ATOM 1563 C CA . TYR A 1 200 ? -15.976 3.372 30.064 1.00 93.00 200 TYR A CA 1
ATOM 1564 C C . TYR A 1 200 ? -16.619 2.686 31.278 1.00 93.00 200 TYR A C 1
ATOM 1566 O O . TYR A 1 200 ? -16.252 3.002 32.413 1.00 93.00 200 TYR A O 1
ATOM 1574 N N . ALA A 1 201 ? -17.561 1.764 31.078 1.00 92.06 201 ALA A N 1
ATOM 1575 C CA . ALA A 1 201 ? -18.188 1.026 32.171 1.00 92.06 201 ALA A CA 1
ATOM 1576 C C . ALA A 1 201 ? -17.164 0.169 32.934 1.00 92.06 201 ALA A C 1
ATOM 1578 O O . ALA A 1 201 ? -17.132 0.229 34.163 1.00 92.06 201 ALA A O 1
ATOM 1579 N N . GLU A 1 202 ? -16.265 -0.511 32.222 1.00 92.12 202 GLU A N 1
ATOM 1580 C CA . GLU A 1 202 ? -15.191 -1.329 32.810 1.00 92.12 202 GLU A CA 1
ATOM 1581 C C . GLU A 1 202 ? -14.082 -0.493 33.478 1.00 92.12 202 GLU A C 1
ATOM 1583 O O . GLU A 1 202 ? -13.303 -0.992 34.284 1.00 92.12 202 GLU A O 1
ATOM 1588 N N . SER A 1 203 ? -14.053 0.827 33.253 1.00 91.62 203 SER A N 1
ATOM 1589 C CA . SER A 1 203 ? -13.185 1.749 34.006 1.00 91.62 203 SER A CA 1
ATOM 1590 C C . SER A 1 203 ? -13.634 1.988 35.459 1.00 91.62 203 SER A C 1
ATOM 1592 O O . SER A 1 203 ? -13.040 2.801 36.179 1.00 91.62 203 SER A O 1
ATOM 1594 N N . GLN A 1 204 ? -14.701 1.327 35.920 1.00 90.25 204 GLN A N 1
ATOM 1595 C CA . GLN A 1 204 ? -15.150 1.407 37.307 1.00 90.25 204 GLN A CA 1
ATOM 1596 C C . GLN A 1 204 ? -14.062 0.947 38.290 1.00 90.25 204 GLN A C 1
ATOM 1598 O O . GLN A 1 204 ? -13.346 -0.019 38.072 1.00 90.25 204 GLN A O 1
ATOM 1603 N N . GLY A 1 205 ? -13.922 1.683 39.395 1.00 89.19 205 GLY A N 1
ATOM 1604 C CA . GLY A 1 205 ? -12.856 1.461 40.380 1.00 89.19 205 GLY A CA 1
ATOM 1605 C C . GLY A 1 205 ? -11.547 2.198 40.079 1.00 89.19 205 GLY A C 1
ATOM 1606 O O . GLY A 1 205 ? -10.751 2.396 40.997 1.00 89.19 205 GLY A O 1
ATOM 1607 N N . LEU A 1 206 ? -11.344 2.695 38.851 1.00 92.75 206 LEU A N 1
ATOM 1608 C CA . LEU A 1 206 ? -10.223 3.587 38.549 1.00 92.75 206 LEU A CA 1
ATOM 1609 C C . LEU A 1 206 ? -10.430 4.978 39.164 1.00 92.75 206 LEU A C 1
ATOM 1611 O O . LEU A 1 206 ? -11.553 5.404 39.464 1.00 92.75 206 LEU A O 1
ATOM 1615 N N . LYS A 1 207 ? -9.321 5.705 39.342 1.00 94.25 207 LYS A N 1
ATOM 1616 C CA . LYS A 1 207 ? -9.336 7.069 39.881 1.00 94.25 207 LYS A CA 1
ATOM 1617 C C . LYS A 1 207 ? 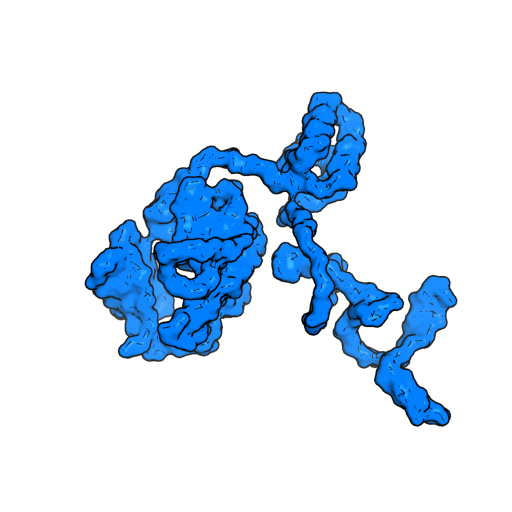-10.210 7.991 39.022 1.00 94.25 207 LYS A C 1
ATOM 1619 O O . LYS A 1 207 ? -10.306 7.843 37.803 1.00 94.25 207 LYS A O 1
ATOM 1624 N N . ASN A 1 208 ? -10.852 8.963 39.672 1.00 93.44 208 ASN A N 1
ATOM 1625 C CA . ASN A 1 208 ? -11.820 9.841 39.014 1.00 93.44 208 ASN A CA 1
ATOM 1626 C C . ASN A 1 208 ? -11.204 10.646 37.856 1.00 93.44 208 ASN A C 1
ATOM 1628 O O . ASN A 1 208 ? -11.844 10.810 36.829 1.00 93.44 208 ASN A O 1
ATOM 1632 N N . ASP A 1 209 ? -9.962 11.107 37.988 1.0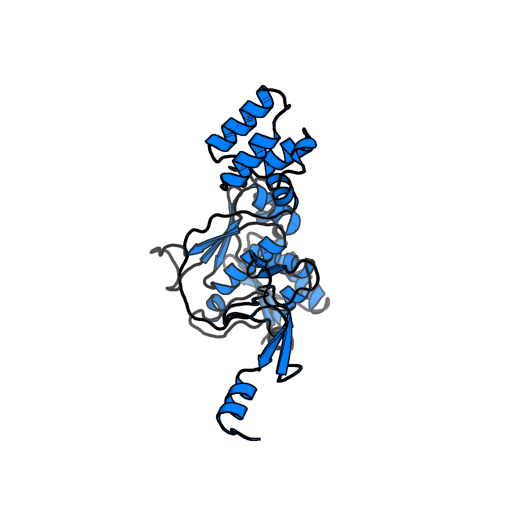0 93.62 209 ASP A N 1
ATOM 1633 C CA . ASP A 1 209 ? -9.227 11.815 36.932 1.00 93.62 209 ASP A CA 1
ATOM 1634 C C . ASP A 1 209 ? -9.051 10.967 35.661 1.00 93.62 209 ASP A C 1
ATOM 1636 O O . ASP A 1 209 ? -9.304 11.453 34.559 1.00 93.62 209 ASP A O 1
ATOM 1640 N N . VAL A 1 210 ? -8.707 9.684 35.803 1.00 92.69 210 VAL A N 1
ATOM 1641 C CA . VAL A 1 210 ? -8.615 8.733 34.682 1.00 92.69 210 VAL A CA 1
ATOM 1642 C C . VAL A 1 210 ? -9.978 8.552 34.020 1.00 92.69 210 VAL A C 1
ATOM 1644 O O . VAL A 1 210 ? -10.113 8.696 32.805 1.00 92.69 210 VAL A O 1
ATOM 1647 N N . ARG A 1 211 ? -11.022 8.315 34.820 1.00 93.69 211 ARG A N 1
ATOM 1648 C CA . ARG A 1 211 ? -12.388 8.134 34.306 1.00 93.69 211 ARG A CA 1
ATOM 1649 C C . ARG A 1 211 ? -12.901 9.377 33.576 1.00 93.69 211 ARG A C 1
ATOM 1651 O O . ARG A 1 211 ? -13.560 9.235 32.548 1.00 93.69 211 ARG A O 1
ATOM 1658 N N . GLN A 1 212 ? -12.573 10.577 34.063 1.00 92.81 212 GLN A N 1
ATOM 1659 C CA . GLN A 1 212 ? -12.907 11.844 33.401 1.00 92.81 212 GLN A CA 1
ATOM 1660 C C . GLN A 1 212 ? -12.200 11.995 32.045 1.00 92.81 212 GLN A C 1
ATOM 1662 O O . GLN A 1 212 ? -12.813 12.463 31.086 1.00 92.81 212 GLN A O 1
ATOM 1667 N N . ARG A 1 213 ? -10.941 11.546 31.924 1.00 92.00 213 ARG A N 1
ATOM 1668 C CA . ARG A 1 213 ? -10.230 11.518 30.631 1.00 92.00 213 ARG A CA 1
ATOM 1669 C C . ARG A 1 213 ? -10.923 10.596 29.626 1.00 92.00 213 ARG A C 1
ATOM 1671 O O . ARG A 1 213 ? -11.144 11.011 28.491 1.00 92.00 213 ARG A O 1
ATOM 1678 N N . ILE A 1 214 ? -11.297 9.384 30.047 1.00 91.19 214 ILE A N 1
ATOM 1679 C CA . ILE A 1 214 ? -11.976 8.405 29.182 1.00 91.19 214 ILE A CA 1
ATOM 1680 C C . ILE A 1 214 ? -13.322 8.963 28.703 1.00 91.19 214 ILE A C 1
ATOM 1682 O O . ILE A 1 214 ? -13.536 9.079 27.498 1.00 91.19 214 ILE A O 1
ATOM 1686 N N . ILE A 1 215 ? -14.212 9.375 29.617 1.00 92.25 215 ILE A N 1
ATOM 1687 C CA . ILE A 1 215 ? -15.559 9.844 29.238 1.00 92.25 215 ILE A CA 1
ATOM 1688 C C . ILE A 1 215 ? -15.530 11.116 28.388 1.00 92.25 215 ILE A C 1
ATOM 1690 O O . ILE A 1 215 ? -16.372 11.276 27.503 1.00 92.25 215 ILE A O 1
ATOM 1694 N N . GLY A 1 216 ? -14.550 11.999 28.610 1.00 89.50 216 GLY A N 1
ATOM 1695 C CA . GLY A 1 216 ? -14.357 13.186 27.783 1.00 89.50 216 GLY A CA 1
ATOM 1696 C C . GLY A 1 216 ? -14.064 12.831 26.324 1.00 89.50 216 GLY A C 1
ATOM 1697 O O . GLY A 1 216 ? -14.642 13.428 25.419 1.00 89.50 216 GLY A O 1
ATOM 1698 N N . LEU A 1 217 ? -13.218 11.826 26.077 1.00 87.75 217 LEU A N 1
ATOM 1699 C CA . LEU A 1 217 ? -12.911 11.363 24.719 1.00 87.75 217 LEU A CA 1
ATOM 1700 C C . LEU A 1 217 ? -14.058 10.563 24.096 1.00 87.75 217 LEU A C 1
ATOM 1702 O O . LEU A 1 217 ? -14.343 10.756 22.914 1.00 87.75 217 LEU A O 1
ATOM 1706 N N . VAL A 1 218 ? -14.740 9.724 24.883 1.00 85.94 218 VAL A N 1
ATOM 1707 C CA . VAL A 1 218 ? -15.931 8.975 24.444 1.00 85.94 218 VAL A CA 1
ATOM 1708 C C . VAL A 1 218 ? -17.025 9.930 23.973 1.00 85.94 218 VAL A C 1
ATOM 1710 O O . VAL A 1 218 ? -17.541 9.777 22.871 1.00 85.94 218 VAL A O 1
ATOM 1713 N N . SER A 1 219 ? -17.324 10.964 24.763 1.00 82.62 219 SER A N 1
ATOM 1714 C CA . SER A 1 219 ? -18.375 11.943 24.445 1.00 82.62 219 SER A CA 1
ATOM 1715 C C . SER A 1 219 ? -18.075 12.745 23.174 1.00 82.62 219 SER A C 1
ATOM 1717 O O . SER A 1 219 ? -18.993 13.181 22.487 1.00 82.62 219 SER A O 1
ATOM 1719 N N . ASN A 1 220 ? -16.792 12.922 22.849 1.00 79.12 220 ASN A N 1
ATOM 1720 C CA . ASN A 1 220 ? -16.337 13.633 21.656 1.00 79.12 220 ASN A CA 1
ATOM 1721 C C . ASN A 1 220 ? -16.126 12.712 20.440 1.00 79.12 220 ASN A C 1
ATOM 1723 O O . ASN A 1 220 ? -15.728 13.205 19.386 1.00 79.12 220 ASN A O 1
ATOM 1727 N N . GLY A 1 221 ? -16.320 11.392 20.578 1.00 73.25 221 GLY A N 1
ATOM 1728 C CA . GLY A 1 221 ? -16.009 10.414 19.526 1.00 73.25 221 GLY A CA 1
ATOM 1729 C C . GLY A 1 221 ? -14.527 10.392 19.125 1.00 73.25 221 GLY A C 1
ATOM 1730 O O . GLY A 1 221 ? -14.194 10.053 17.995 1.00 73.25 221 GLY A O 1
ATOM 1731 N N . ALA A 1 222 ? -13.637 10.803 20.033 1.00 78.19 222 ALA A N 1
ATOM 1732 C CA . ALA A 1 222 ? -12.213 11.036 19.773 1.00 78.19 222 ALA A CA 1
ATOM 1733 C C . ALA A 1 222 ? -11.307 10.018 20.485 1.00 78.19 222 ALA A C 1
ATOM 1735 O O . ALA A 1 222 ? -10.114 10.256 20.683 1.00 78.19 222 ALA A O 1
ATOM 1736 N N . LEU A 1 223 ? -11.877 8.902 20.938 1.00 87.19 223 LEU A N 1
ATOM 1737 C CA . LEU A 1 223 ? -11.126 7.859 21.615 1.00 87.19 223 LEU A CA 1
ATOM 1738 C C . LEU A 1 223 ? -10.350 7.052 20.569 1.00 87.19 223 LEU A C 1
ATOM 1740 O O . LEU A 1 223 ? -10.932 6.375 19.725 1.00 87.19 223 LEU A O 1
ATOM 1744 N N . THR A 1 224 ? -9.025 7.182 20.590 1.00 87.31 224 THR A N 1
ATOM 1745 C CA . THR A 1 224 ? -8.144 6.579 19.583 1.00 87.31 224 THR A CA 1
ATOM 1746 C C . THR A 1 224 ? -7.665 5.197 20.006 1.00 87.31 224 THR A C 1
ATOM 1748 O O . THR A 1 224 ? -7.531 4.920 21.199 1.00 87.31 224 THR A O 1
ATOM 1751 N N . GLN A 1 225 ? -7.318 4.351 19.033 1.00 85.69 225 GLN A N 1
ATOM 1752 C CA . GLN A 1 225 ? -6.662 3.067 19.299 1.00 85.69 225 GLN A CA 1
ATOM 1753 C C . GLN A 1 225 ? -5.420 3.227 20.187 1.00 85.69 225 GLN A C 1
ATOM 1755 O O . GLN A 1 225 ? -5.226 2.480 21.141 1.00 85.69 225 GLN A O 1
ATOM 1760 N N . GLN A 1 226 ? -4.601 4.248 19.923 1.00 85.31 226 GLN A N 1
ATOM 1761 C CA . GLN A 1 226 ? -3.404 4.526 20.715 1.00 85.31 226 GLN A CA 1
ATOM 1762 C C . GLN A 1 226 ? -3.737 4.818 22.184 1.00 85.31 226 GLN A C 1
ATOM 1764 O O . GLN A 1 226 ? -3.096 4.270 23.076 1.00 85.31 226 GLN A O 1
ATOM 1769 N N . PHE A 1 227 ? -4.769 5.627 22.433 1.00 89.56 227 PHE A N 1
ATOM 1770 C CA . PHE A 1 227 ? -5.221 5.924 23.789 1.00 89.56 227 PHE A CA 1
ATOM 1771 C C . PHE A 1 227 ? -5.698 4.660 24.520 1.00 89.56 227 PHE A C 1
ATOM 1773 O O . PHE A 1 227 ? -5.375 4.476 25.689 1.00 89.56 227 PHE A O 1
ATOM 1780 N N . VAL A 1 228 ? -6.417 3.760 23.837 1.00 90.69 228 VAL A N 1
ATOM 1781 C CA . VAL A 1 228 ? -6.813 2.462 24.417 1.00 90.69 228 VAL A CA 1
ATOM 1782 C C . VAL A 1 228 ? -5.584 1.641 24.797 1.00 90.69 228 VAL A C 1
ATOM 1784 O O . VAL A 1 228 ? -5.508 1.180 25.933 1.00 90.69 228 VAL A O 1
ATOM 1787 N N . LYS A 1 229 ? -4.599 1.506 23.893 1.00 89.69 229 LYS A N 1
ATOM 1788 C CA . LYS A 1 229 ? -3.346 0.774 24.167 1.00 89.69 229 LYS A CA 1
ATOM 1789 C C . LYS A 1 229 ? -2.622 1.346 25.392 1.00 89.69 229 LYS A C 1
ATOM 1791 O O . LYS A 1 229 ? -2.182 0.591 26.253 1.00 89.69 229 LYS A O 1
ATOM 1796 N N . GLU A 1 230 ? -2.534 2.671 25.500 1.00 91.12 230 GLU A N 1
ATOM 1797 C CA . GLU A 1 230 ? -1.934 3.359 26.652 1.00 91.12 230 GLU A CA 1
ATOM 1798 C C . GLU A 1 230 ? -2.694 3.079 27.954 1.00 91.12 230 GLU A C 1
ATOM 1800 O O . GLU A 1 230 ? -2.083 2.697 28.949 1.00 91.12 230 GLU A O 1
ATOM 1805 N N . MET A 1 231 ? -4.025 3.188 27.941 1.00 92.25 231 MET A N 1
ATOM 1806 C CA . MET A 1 231 ? -4.853 2.916 29.120 1.00 92.25 231 MET A CA 1
ATOM 1807 C C . MET A 1 231 ? -4.785 1.459 29.570 1.00 92.25 231 MET A C 1
ATOM 1809 O O . MET A 1 231 ? -4.739 1.215 30.768 1.00 92.25 231 MET A O 1
ATOM 1813 N N . VAL A 1 232 ? -4.737 0.496 28.650 1.00 92.69 232 VAL A N 1
ATOM 1814 C CA . VAL A 1 232 ? -4.582 -0.928 28.989 1.00 92.69 232 VAL A CA 1
ATOM 1815 C C . VAL A 1 232 ? -3.207 -1.200 29.607 1.00 92.69 232 VAL A C 1
ATOM 1817 O O . VAL A 1 232 ? -3.111 -1.935 30.588 1.00 92.69 232 VAL A O 1
ATOM 1820 N N . ASN A 1 233 ? -2.149 -0.564 29.092 1.00 92.81 233 ASN A N 1
ATOM 1821 C CA . ASN A 1 233 ? -0.802 -0.681 29.657 1.00 92.81 233 ASN A CA 1
ATOM 1822 C C . ASN A 1 233 ? -0.707 -0.083 31.072 1.00 92.81 233 ASN A C 1
ATOM 1824 O O . ASN A 1 233 ? -0.055 -0.658 31.942 1.00 92.81 233 ASN A O 1
ATOM 1828 N N . GLU A 1 234 ? -1.344 1.066 31.312 1.00 94.25 234 GLU A N 1
ATOM 1829 C CA . GLU A 1 234 ? -1.380 1.718 32.630 1.00 94.25 234 GLU A CA 1
ATOM 1830 C C . GLU A 1 234 ? -2.341 1.020 33.609 1.00 94.25 234 GLU A C 1
ATOM 1832 O O . GLU A 1 234 ? -2.110 0.999 34.824 1.00 94.25 234 GLU A O 1
ATOM 1837 N N . HIS A 1 235 ? -3.423 0.440 33.089 1.00 92.56 235 HIS A N 1
ATOM 1838 C CA . HIS A 1 235 ? -4.513 -0.168 33.845 1.00 92.56 235 HIS A CA 1
ATOM 1839 C C . HIS A 1 235 ? -4.892 -1.533 33.249 1.00 92.56 235 HIS A C 1
ATOM 1841 O O . HIS A 1 235 ? -5.879 -1.637 32.514 1.00 92.56 235 HIS A O 1
ATOM 1847 N N . PRO A 1 236 ? -4.169 -2.609 33.618 1.00 91.75 236 PRO A N 1
ATOM 1848 C CA . PRO A 1 236 ? -4.392 -3.950 33.070 1.00 91.75 236 PRO A CA 1
ATOM 1849 C C . PRO A 1 236 ? -5.811 -4.504 33.256 1.00 91.75 236 PRO A C 1
ATOM 1851 O O . PRO A 1 236 ? -6.212 -5.396 32.524 1.00 91.75 236 PRO A O 1
ATOM 1854 N N . THR A 1 237 ? -6.599 -3.964 34.190 1.00 90.50 237 THR A N 1
ATOM 1855 C CA . THR A 1 237 ? -8.018 -4.322 34.368 1.00 90.50 237 THR A CA 1
ATOM 1856 C C . THR A 1 237 ? -8.880 -4.011 33.143 1.00 90.50 237 THR A C 1
ATOM 1858 O O . THR A 1 237 ? -9.956 -4.572 33.009 1.00 90.50 237 THR A O 1
ATOM 1861 N N . LEU A 1 238 ? -8.431 -3.121 32.252 1.00 91.38 238 LEU A N 1
ATOM 1862 C CA . LEU A 1 238 ? -9.130 -2.788 31.007 1.00 91.38 238 LEU A CA 1
ATOM 1863 C C . LEU A 1 238 ? -8.824 -3.769 29.862 1.00 91.38 238 LEU A C 1
ATOM 1865 O O . LEU A 1 238 ? -9.431 -3.655 28.796 1.00 91.38 238 LEU A O 1
ATOM 1869 N N . ALA A 1 239 ? -7.881 -4.700 30.051 1.00 90.44 239 ALA A N 1
ATOM 1870 C CA . ALA A 1 239 ? -7.422 -5.613 29.004 1.00 90.44 239 ALA A CA 1
ATOM 1871 C C . ALA A 1 239 ? -8.519 -6.570 28.514 1.00 90.44 239 ALA A C 1
ATOM 1873 O O . ALA A 1 239 ? -8.533 -6.901 27.334 1.00 90.44 239 ALA A O 1
ATOM 1874 N N . ASP A 1 240 ? -9.453 -6.945 29.392 1.00 88.38 240 ASP A N 1
ATOM 1875 C CA . ASP A 1 240 ? -10.536 -7.893 29.091 1.00 88.38 240 ASP A CA 1
ATOM 1876 C C . ASP A 1 240 ? -11.746 -7.229 28.400 1.00 88.38 240 ASP A C 1
ATOM 1878 O O . ASP A 1 240 ? -12.762 -7.871 28.138 1.00 88.38 240 ASP A O 1
ATOM 1882 N N . THR A 1 241 ? -11.670 -5.925 28.107 1.00 90.69 241 THR A N 1
ATOM 1883 C CA . THR A 1 241 ? -12.710 -5.242 27.325 1.00 90.69 241 THR A CA 1
ATOM 1884 C C . THR A 1 241 ? -12.630 -5.660 25.859 1.00 90.69 241 THR A C 1
ATOM 1886 O O . THR A 1 241 ? -11.539 -5.751 25.290 1.00 90.69 241 THR A O 1
ATOM 1889 N N . ARG A 1 242 ? -13.776 -5.785 25.177 1.00 89.12 242 ARG A N 1
ATOM 1890 C CA . ARG A 1 242 ? -13.787 -6.100 23.733 1.00 89.12 242 ARG A CA 1
ATOM 1891 C C . ARG A 1 242 ? -13.026 -5.064 22.912 1.00 89.12 242 ARG A C 1
ATOM 1893 O O . ARG A 1 242 ? -12.409 -5.384 21.901 1.00 89.12 242 ARG A O 1
ATOM 1900 N N . LEU A 1 243 ? -13.070 -3.803 23.343 1.00 88.31 243 LEU A N 1
ATOM 1901 C CA . LEU A 1 243 ? -12.335 -2.724 22.696 1.00 88.31 243 LEU A CA 1
ATOM 1902 C C . LEU A 1 243 ? -10.815 -2.925 22.800 1.00 88.31 243 LEU A C 1
ATOM 1904 O O . LEU A 1 243 ? -10.116 -2.731 21.807 1.00 88.31 243 LEU A O 1
ATOM 1908 N N . ALA A 1 244 ? -10.307 -3.322 23.970 1.00 89.00 244 ALA A N 1
ATOM 1909 C CA . ALA A 1 244 ? -8.892 -3.630 24.153 1.00 89.00 244 ALA A CA 1
ATOM 1910 C C . ALA A 1 244 ? -8.465 -4.847 23.321 1.00 89.00 244 ALA A C 1
ATOM 1912 O O . ALA A 1 244 ? -7.433 -4.788 22.647 1.00 89.00 244 ALA A O 1
ATOM 1913 N N . GLU A 1 245 ? -9.279 -5.905 23.287 1.00 88.00 245 GLU A N 1
ATOM 1914 C CA . GLU A 1 245 ? -9.029 -7.073 22.435 1.00 88.00 245 GLU A CA 1
ATOM 1915 C C . GLU A 1 245 ? -8.910 -6.675 20.958 1.00 88.00 245 GLU A C 1
ATOM 1917 O O . GLU A 1 245 ? -7.919 -6.992 20.309 1.00 88.00 245 GLU A O 1
ATOM 1922 N N . ILE A 1 246 ? -9.865 -5.908 20.426 1.00 84.81 246 ILE A N 1
ATOM 1923 C CA . ILE A 1 246 ? -9.843 -5.469 19.021 1.00 84.81 246 ILE A CA 1
ATOM 1924 C C . ILE A 1 246 ? -8.594 -4.632 18.735 1.00 84.81 246 ILE A C 1
ATOM 1926 O O . ILE A 1 246 ? -7.864 -4.894 17.783 1.00 84.81 246 ILE A O 1
ATOM 1930 N N . VAL A 1 247 ? -8.315 -3.631 19.568 1.00 83.31 247 VAL A N 1
ATOM 1931 C CA . VAL A 1 247 ? -7.205 -2.699 19.338 1.00 83.31 247 VAL A CA 1
ATOM 1932 C C . VAL A 1 247 ? -5.835 -3.389 19.427 1.00 83.31 247 VAL A C 1
ATOM 1934 O O . VAL A 1 247 ? -4.873 -2.942 18.796 1.00 83.31 247 VAL A O 1
ATOM 1937 N N . THR A 1 248 ? -5.719 -4.482 20.182 1.00 80.88 248 THR A N 1
ATOM 1938 C CA . THR A 1 248 ? -4.473 -5.262 20.285 1.00 80.88 248 THR A CA 1
ATOM 1939 C C . THR A 1 248 ? -4.232 -6.197 19.099 1.00 80.88 248 THR A C 1
ATOM 1941 O O . THR A 1 248 ? -3.093 -6.605 18.892 1.00 80.88 248 THR A O 1
ATOM 1944 N N . MET A 1 249 ? -5.243 -6.471 18.267 1.00 78.38 249 MET A N 1
ATOM 1945 C CA . MET A 1 249 ? -5.122 -7.311 17.064 1.00 78.38 249 MET A CA 1
ATOM 1946 C C . MET A 1 249 ? -4.530 -6.583 15.840 1.00 78.38 249 MET A C 1
ATOM 1948 O O . MET A 1 249 ? -4.532 -7.145 14.747 1.00 78.38 249 MET A O 1
ATOM 1952 N N . ASP A 1 250 ? -4.044 -5.345 15.998 1.00 73.06 250 ASP A N 1
ATOM 1953 C CA . ASP A 1 250 ? -3.527 -4.490 14.913 1.00 73.06 250 ASP A CA 1
ATOM 1954 C C . ASP A 1 250 ? -4.480 -4.397 13.703 1.00 73.06 250 ASP A C 1
ATOM 1956 O O . ASP A 1 250 ? -4.080 -4.432 12.538 1.00 73.06 250 ASP A O 1
ATOM 1960 N N . VAL A 1 251 ? -5.775 -4.259 13.996 1.00 80.12 251 VAL A N 1
ATOM 1961 C CA . VAL A 1 251 ? -6.825 -4.044 12.995 1.00 80.12 251 VAL A CA 1
ATOM 1962 C C . VAL A 1 251 ? -7.141 -2.564 12.832 1.00 80.12 251 VAL A C 1
ATOM 1964 O O . VAL A 1 251 ? -7.061 -1.772 13.772 1.00 80.12 251 VAL A O 1
ATOM 1967 N N . TYR A 1 252 ? -7.582 -2.196 11.635 1.00 79.69 252 TYR A N 1
ATOM 1968 C CA . TYR A 1 252 ? -8.107 -0.866 11.354 1.00 79.69 252 TYR A CA 1
ATOM 1969 C C . TYR A 1 252 ? -9.630 -0.912 11.362 1.00 79.69 252 TYR A C 1
ATOM 1971 O O . TYR A 1 252 ? -10.235 -1.794 10.754 1.00 79.69 252 TYR A O 1
ATOM 1979 N N . VAL A 1 253 ? -10.239 0.032 12.075 1.00 78.19 253 VAL A N 1
ATOM 1980 C CA . VAL A 1 253 ? -11.694 0.172 12.155 1.00 78.19 253 VAL A CA 1
ATOM 1981 C C . VAL A 1 253 ? -12.084 1.376 11.319 1.00 78.19 253 VAL A C 1
ATOM 1983 O O . VAL A 1 253 ? -11.507 2.449 11.488 1.00 78.19 253 VAL A O 1
ATOM 1986 N N . ASP A 1 254 ? -13.059 1.191 10.438 1.00 79.81 254 ASP A N 1
ATOM 1987 C CA . ASP A 1 254 ? -13.605 2.253 9.600 1.00 79.81 254 ASP A CA 1
ATOM 1988 C C . ASP A 1 254 ? -15.135 2.169 9.574 1.00 79.81 254 ASP A C 1
ATOM 1990 O O . ASP A 1 254 ? -15.718 1.119 9.869 1.00 79.81 254 ASP A O 1
ATOM 1994 N N . ALA A 1 255 ? -15.787 3.284 9.257 1.00 79.62 255 ALA A N 1
ATOM 1995 C CA . ALA A 1 255 ? -17.236 3.361 9.159 1.00 79.62 255 ALA A CA 1
ATOM 1996 C C . ALA A 1 255 ? -17.702 2.988 7.748 1.00 79.62 255 ALA A C 1
ATOM 1998 O O . ALA A 1 255 ? -17.102 3.377 6.747 1.00 79.62 255 ALA A O 1
ATOM 1999 N N . ILE A 1 256 ? -18.816 2.261 7.666 1.00 86.38 256 ILE A N 1
ATOM 2000 C CA . ILE A 1 256 ? -19.468 1.994 6.384 1.00 86.38 256 ILE A CA 1
ATOM 2001 C C . ILE A 1 256 ? -20.080 3.303 5.879 1.00 86.38 256 ILE A C 1
ATOM 2003 O O . ILE A 1 256 ? -20.932 3.886 6.547 1.00 86.38 256 ILE A O 1
ATOM 2007 N N . GLU A 1 257 ? -19.644 3.757 4.704 1.00 86.81 257 GLU A N 1
ATOM 2008 C CA . GLU A 1 257 ? -20.161 4.981 4.081 1.00 86.81 257 GLU A CA 1
ATOM 2009 C C . GLU A 1 257 ? -21.437 4.714 3.268 1.00 86.81 257 GLU A C 1
ATOM 2011 O O . GLU A 1 257 ? -22.404 5.466 3.371 1.00 86.81 257 GLU A O 1
ATOM 2016 N N . HIS A 1 258 ? -21.456 3.618 2.499 1.00 89.69 258 HIS A N 1
ATOM 2017 C CA . HIS A 1 258 ? -22.555 3.241 1.604 1.00 89.69 258 HIS A CA 1
ATOM 2018 C C . HIS A 1 258 ? -22.790 1.727 1.647 1.00 89.69 258 HIS A C 1
ATOM 2020 O O . HIS A 1 258 ? -21.840 0.952 1.775 1.00 89.69 258 HIS A O 1
ATOM 2026 N N . ILE A 1 259 ? -24.051 1.312 1.518 1.00 93.31 259 ILE A N 1
ATOM 2027 C CA . ILE A 1 259 ? -24.468 -0.084 1.329 1.00 93.31 259 ILE A CA 1
ATOM 2028 C C . ILE A 1 259 ? -25.383 -0.101 0.106 1.00 93.31 259 ILE A C 1
ATOM 2030 O O . ILE A 1 259 ? -26.389 0.607 0.085 1.00 93.31 259 ILE A O 1
ATOM 2034 N N . GLU A 1 260 ? -25.020 -0.887 -0.903 1.00 92.00 260 GLU A N 1
ATOM 2035 C CA . GLU A 1 260 ? -25.735 -0.992 -2.176 1.00 92.00 260 GLU A CA 1
ATOM 2036 C C . GLU A 1 260 ? -25.988 -2.469 -2.503 1.00 92.00 260 GLU A C 1
ATOM 2038 O O . GLU A 1 260 ? -25.124 -3.316 -2.261 1.00 92.00 260 GLU A O 1
ATOM 2043 N N . ASP A 1 261 ? -27.162 -2.769 -3.059 1.00 92.88 261 ASP A N 1
ATOM 2044 C CA . ASP A 1 261 ? -27.517 -4.114 -3.516 1.00 92.88 261 ASP A CA 1
ATOM 2045 C C . ASP A 1 261 ? -27.016 -4.344 -4.954 1.00 92.88 261 ASP A C 1
ATOM 2047 O O . ASP A 1 261 ? -27.206 -3.493 -5.824 1.00 92.88 261 ASP A O 1
ATOM 2051 N N . ASP A 1 262 ? -26.422 -5.511 -5.226 1.00 89.44 262 ASP A N 1
ATOM 2052 C CA . ASP A 1 262 ? -25.952 -5.911 -6.563 1.00 89.44 262 ASP A CA 1
ATOM 2053 C C . ASP A 1 262 ? -25.966 -7.447 -6.734 1.00 89.44 262 ASP A C 1
ATOM 2055 O O . ASP A 1 262 ? -26.129 -8.196 -5.767 1.00 89.44 262 ASP A O 1
ATOM 2059 N N . VAL A 1 263 ? -25.788 -7.939 -7.966 1.00 89.81 263 VAL A N 1
ATOM 2060 C CA . VAL A 1 263 ? -25.752 -9.370 -8.308 1.00 89.81 263 VAL A CA 1
ATOM 2061 C C . VAL A 1 263 ? -24.411 -9.736 -8.945 1.00 89.81 263 VAL A C 1
ATOM 2063 O O . VAL A 1 263 ? -24.082 -9.295 -10.044 1.00 89.81 263 VAL A O 1
ATOM 2066 N N . CYS A 1 264 ? -23.650 -10.618 -8.293 1.00 84.75 264 CYS A N 1
ATOM 2067 C CA . CYS A 1 264 ? -22.395 -11.141 -8.831 1.00 84.75 264 CYS A CA 1
ATOM 2068 C C . CYS A 1 264 ? -22.167 -12.619 -8.472 1.00 84.75 264 CYS A C 1
ATOM 2070 O O . CYS A 1 264 ? -22.833 -13.179 -7.601 1.00 84.75 264 CYS A O 1
ATOM 2072 N N . HIS A 1 265 ? -21.208 -13.263 -9.148 1.00 86.06 265 HIS A N 1
ATOM 2073 C CA . HIS A 1 265 ? -20.707 -14.567 -8.714 1.00 86.06 265 HIS A CA 1
ATOM 2074 C C . HIS A 1 265 ? -19.946 -14.413 -7.397 1.00 86.06 265 HIS A C 1
ATOM 2076 O O . HIS A 1 265 ? -18.946 -13.695 -7.338 1.00 86.06 265 HIS A O 1
ATOM 2082 N N . THR A 1 266 ? -20.398 -15.118 -6.366 1.00 80.81 266 THR A N 1
ATOM 2083 C CA . THR A 1 266 ? -19.771 -15.124 -5.047 1.00 80.81 266 THR A CA 1
ATOM 2084 C C . THR A 1 266 ? -18.927 -16.376 -4.853 1.00 80.81 266 THR A C 1
ATOM 2086 O O . THR A 1 266 ? -19.206 -17.444 -5.399 1.00 80.81 266 THR A O 1
ATOM 2089 N N . TYR A 1 267 ? -17.861 -16.223 -4.077 1.00 80.12 267 TYR A N 1
ATOM 2090 C CA . TYR A 1 267 ? -16.948 -17.295 -3.710 1.00 80.12 267 TYR A CA 1
ATOM 2091 C C . TYR A 1 267 ? -16.719 -17.215 -2.204 1.00 80.12 267 TYR A C 1
ATOM 2093 O O . TYR A 1 267 ? -16.650 -16.117 -1.652 1.00 80.12 267 TYR A O 1
ATOM 2101 N N . ASP A 1 268 ? -16.581 -18.369 -1.562 1.00 77.31 268 ASP A N 1
ATOM 2102 C CA . ASP A 1 268 ? -16.275 -18.488 -0.136 1.00 77.31 268 ASP A CA 1
ATOM 2103 C C . ASP A 1 268 ? -15.136 -19.500 0.050 1.00 77.31 268 ASP A C 1
ATOM 2105 O O . ASP A 1 268 ? -14.929 -20.380 -0.795 1.00 77.31 268 ASP A O 1
ATOM 2109 N N . ILE A 1 269 ? -14.385 -19.368 1.141 1.00 78.94 269 ILE A N 1
ATOM 2110 C CA . ILE A 1 269 ? -13.333 -20.308 1.522 1.00 78.94 269 ILE A CA 1
ATOM 2111 C C . ILE A 1 269 ? -13.578 -20.830 2.933 1.00 78.94 269 ILE A C 1
ATOM 2113 O O . ILE A 1 269 ? -13.883 -20.084 3.855 1.00 78.94 269 ILE A O 1
ATOM 2117 N N . SER A 1 270 ? -13.393 -22.135 3.130 1.00 79.69 270 SER A N 1
ATOM 2118 C CA . SER A 1 270 ? -13.505 -22.730 4.460 1.00 79.69 270 SER A CA 1
ATOM 2119 C C . SER A 1 270 ? -12.158 -22.705 5.178 1.00 79.69 270 SER A C 1
ATOM 2121 O O . SER A 1 270 ? -11.328 -23.596 4.999 1.00 79.69 270 SER A O 1
ATOM 2123 N N . VAL A 1 271 ? -11.956 -21.701 6.030 1.00 78.12 271 VAL A N 1
ATOM 2124 C CA . VAL A 1 271 ? -10.852 -21.677 7.004 1.00 78.12 271 VAL A CA 1
ATOM 2125 C C . VAL A 1 271 ? -11.159 -22.617 8.188 1.00 78.12 271 VAL A C 1
ATOM 2127 O O . VAL A 1 271 ? -12.192 -22.428 8.835 1.00 78.12 271 VAL A O 1
ATOM 2130 N N . PRO A 1 272 ? -10.327 -23.638 8.489 1.00 71.44 272 PRO A N 1
ATOM 2131 C CA . PRO A 1 272 ? -10.642 -24.660 9.495 1.00 71.44 272 PRO A CA 1
ATOM 2132 C C . PRO A 1 272 ? -10.759 -24.161 10.937 1.00 71.44 272 PRO A C 1
ATOM 2134 O O . PRO A 1 272 ? -11.661 -24.618 11.638 1.00 71.44 272 PRO A O 1
ATOM 2137 N N . ASP A 1 273 ? -9.917 -23.223 11.364 1.00 76.31 273 ASP A N 1
ATOM 2138 C CA . ASP A 1 273 ? -9.776 -22.906 12.790 1.00 76.31 273 ASP A CA 1
ATOM 2139 C C . ASP A 1 273 ? -10.668 -21.734 13.213 1.00 76.31 273 ASP A C 1
ATOM 2141 O O . ASP A 1 273 ? -11.750 -21.923 13.765 1.00 76.31 273 ASP A O 1
ATOM 2145 N N . ASN A 1 274 ? -10.240 -20.510 12.909 1.00 74.25 274 ASN A N 1
ATOM 2146 C CA . ASN A 1 274 ? -10.893 -19.269 13.337 1.00 74.25 274 ASN A CA 1
ATOM 2147 C C . ASN A 1 274 ? -12.090 -18.856 12.465 1.00 74.25 274 ASN A C 1
ATOM 2149 O O . ASN A 1 274 ? -12.738 -17.859 12.768 1.00 74.25 274 ASN A O 1
ATOM 2153 N N . LYS A 1 275 ? -12.370 -19.606 11.389 1.00 80.81 275 LYS A N 1
ATOM 2154 C CA . LYS A 1 275 ? -13.460 -19.352 10.433 1.00 80.81 275 LYS A CA 1
ATOM 2155 C C . LYS A 1 275 ? -13.439 -17.939 9.836 1.00 80.81 275 LYS A C 1
ATOM 2157 O O . LYS A 1 275 ? -14.487 -17.420 9.468 1.00 80.81 275 LYS A O 1
ATOM 2162 N N . THR A 1 276 ? -12.270 -17.307 9.756 1.00 80.94 276 THR A N 1
ATOM 2163 C CA . THR A 1 276 ? -12.123 -15.950 9.224 1.00 80.94 276 THR A CA 1
ATOM 2164 C C . THR A 1 276 ? -10.956 -15.859 8.254 1.00 80.94 276 THR A C 1
ATOM 2166 O O . THR A 1 276 ? -9.938 -16.536 8.400 1.00 80.94 276 THR A O 1
ATOM 2169 N N . TYR A 1 277 ? -11.103 -15.007 7.245 1.00 84.19 277 TYR A N 1
ATOM 2170 C CA . TYR A 1 277 ? -10.086 -14.748 6.231 1.00 84.19 277 TYR A CA 1
ATOM 2171 C C . TYR A 1 277 ? -10.065 -13.278 5.827 1.00 84.19 277 TYR A C 1
ATOM 2173 O O . TYR A 1 277 ? -10.989 -12.523 6.113 1.00 84.19 277 TYR A O 1
ATOM 2181 N N . ILE A 1 278 ? -8.997 -12.864 5.144 1.00 86.12 278 ILE A N 1
ATOM 2182 C CA . ILE A 1 278 ? -8.865 -11.502 4.627 1.00 86.12 278 ILE A CA 1
ATOM 2183 C C . ILE A 1 278 ? -9.262 -11.486 3.152 1.00 86.12 278 ILE A C 1
ATOM 2185 O O . ILE A 1 278 ? -8.664 -12.187 2.337 1.00 86.12 278 ILE A O 1
ATOM 2189 N N . ALA A 1 279 ? -10.232 -10.645 2.800 1.00 86.62 279 ALA A N 1
ATOM 2190 C CA . ALA A 1 279 ? -10.645 -10.388 1.425 1.00 86.62 279 ALA A CA 1
ATOM 2191 C C . ALA A 1 279 ? -10.646 -8.882 1.158 1.00 86.62 279 ALA A C 1
ATOM 2193 O O . ALA A 1 279 ? -11.294 -8.118 1.867 1.00 86.62 279 ALA A O 1
ATOM 2194 N N . ASN A 1 280 ? -9.897 -8.441 0.142 1.00 85.25 280 ASN A N 1
ATOM 2195 C CA . ASN A 1 280 ? -9.760 -7.023 -0.224 1.00 85.25 280 ASN A CA 1
ATOM 2196 C C . ASN A 1 280 ? -9.371 -6.094 0.947 1.00 85.25 280 ASN A C 1
ATOM 2198 O O . ASN A 1 280 ? -9.736 -4.924 0.954 1.00 85.25 280 ASN A O 1
ATOM 2202 N N . GLY A 1 281 ? -8.626 -6.611 1.930 1.00 86.38 281 GLY A N 1
ATOM 2203 C CA . GLY A 1 281 ? -8.224 -5.857 3.122 1.00 86.38 281 GLY A CA 1
ATOM 2204 C C . GLY A 1 281 ? -9.223 -5.883 4.282 1.00 86.38 281 GLY A C 1
ATOM 2205 O O . GLY A 1 281 ? -8.922 -5.332 5.333 1.00 86.38 281 GLY A O 1
ATOM 2206 N N . PHE A 1 282 ? -10.366 -6.553 4.129 1.00 88.06 282 PHE A N 1
ATOM 2207 C CA . PHE A 1 282 ? -11.365 -6.718 5.181 1.00 88.06 282 PHE A CA 1
ATOM 2208 C C . PHE A 1 282 ? -11.303 -8.113 5.786 1.00 88.06 282 PHE A C 1
ATOM 2210 O O . PHE A 1 282 ? -11.069 -9.094 5.079 1.00 88.06 282 PHE A O 1
ATOM 2217 N N . VAL A 1 283 ? -11.566 -8.202 7.089 1.00 85.31 283 VAL A N 1
ATOM 2218 C CA . VAL A 1 283 ? -11.802 -9.482 7.758 1.00 85.31 283 VAL A CA 1
ATOM 2219 C C . VAL A 1 283 ? -13.210 -9.949 7.402 1.00 85.31 283 VAL A C 1
ATOM 2221 O O . VAL A 1 283 ? -14.195 -9.290 7.725 1.00 85.31 283 VAL A O 1
ATOM 2224 N N . SER A 1 284 ? -13.295 -11.083 6.721 1.00 85.25 284 SER A N 1
ATOM 2225 C CA . SER A 1 284 ? -14.532 -11.782 6.401 1.00 85.25 284 SER A CA 1
ATOM 2226 C C . SER A 1 284 ? -14.646 -13.030 7.270 1.00 85.25 284 SER A C 1
ATOM 2228 O O . SER A 1 284 ? -13.643 -13.674 7.582 1.00 85.25 284 SER A O 1
ATOM 2230 N N . HIS A 1 285 ? -15.865 -13.359 7.686 1.00 79.12 285 HIS A N 1
ATOM 2231 C CA . HIS A 1 285 ? -16.166 -14.591 8.405 1.00 79.12 285 HIS A CA 1
ATOM 2232 C C . HIS A 1 285 ? -16.800 -15.583 7.431 1.00 79.12 285 HIS A C 1
ATOM 2234 O O . HIS A 1 285 ? -17.721 -15.211 6.702 1.00 79.12 285 HIS A O 1
ATOM 2240 N N . ASN A 1 286 ? -16.345 -16.839 7.450 1.00 72.12 286 ASN A N 1
ATOM 2241 C CA . ASN A 1 286 ? -16.930 -17.908 6.645 1.00 72.12 286 ASN A CA 1
ATOM 2242 C C . ASN A 1 286 ? -18.433 -17.944 6.910 1.00 72.12 286 ASN A C 1
ATOM 2244 O O . ASN A 1 286 ? -18.874 -18.028 8.062 1.00 72.12 286 ASN A O 1
ATOM 2248 N N . THR A 1 287 ? -19.246 -17.936 5.867 1.00 54.66 287 THR A N 1
ATOM 2249 C CA . THR A 1 287 ? -20.678 -18.113 6.077 1.00 54.66 287 THR A CA 1
ATOM 2250 C C . THR A 1 287 ? -20.956 -19.607 6.095 1.00 54.66 287 THR A C 1
ATOM 2252 O O . THR A 1 287 ? -21.187 -20.218 5.060 1.00 54.66 287 THR A O 1
ATOM 2255 N N . THR A 1 288 ? -20.951 -20.229 7.277 1.00 50.09 288 THR A N 1
ATOM 2256 C CA . THR A 1 288 ? -21.511 -21.581 7.441 1.00 50.09 288 THR A CA 1
ATOM 2257 C C . THR A 1 288 ? -23.041 -21.473 7.485 1.00 50.09 288 THR A C 1
ATOM 2259 O O . THR A 1 288 ? -23.686 -21.628 8.526 1.00 50.09 288 THR A O 1
ATOM 2262 N N . GLY A 1 289 ? -23.637 -21.114 6.346 1.00 45.19 289 GLY A N 1
ATOM 2263 C CA . GLY A 1 289 ? -25.069 -20.911 6.184 1.00 45.19 289 GLY A CA 1
ATOM 2264 C C . GLY A 1 289 ? -25.805 -22.240 6.254 1.00 45.19 289 GLY A C 1
ATOM 2265 O O . GLY A 1 289 ? -25.726 -23.069 5.356 1.00 45.19 289 GLY A O 1
ATOM 2266 N N . THR A 1 290 ? -26.532 -22.460 7.346 1.00 43.19 290 THR A N 1
ATOM 2267 C CA . THR A 1 290 ? -27.258 -23.713 7.581 1.00 43.19 290 THR A CA 1
ATOM 2268 C C . THR A 1 290 ? -28.776 -23.580 7.404 1.00 43.19 290 THR A C 1
ATOM 2270 O O . THR A 1 290 ? -29.479 -24.552 7.649 1.00 43.19 290 THR A O 1
ATOM 2273 N N . MET A 1 291 ? -29.349 -22.431 7.019 1.00 36.47 291 MET A N 1
ATOM 2274 C CA . MET A 1 291 ? -30.820 -22.281 7.078 1.00 36.47 291 MET A CA 1
ATOM 2275 C C . MET A 1 291 ? -31.558 -21.631 5.906 1.00 36.47 291 MET A C 1
ATOM 2277 O O . MET A 1 291 ? -32.779 -21.720 5.916 1.00 36.47 291 MET A O 1
ATOM 2281 N N . MET A 1 292 ? -30.928 -21.019 4.902 1.00 35.03 292 MET A N 1
ATOM 2282 C CA . MET A 1 292 ? -31.702 -20.250 3.909 1.00 35.03 292 MET A CA 1
ATOM 2283 C C . MET A 1 292 ? -30.946 -20.067 2.590 1.00 35.03 292 MET A C 1
ATOM 2285 O O . MET A 1 292 ? -30.318 -19.029 2.443 1.00 35.03 292 MET A O 1
ATOM 2289 N N . ASN A 1 293 ? -30.980 -21.034 1.658 1.00 35.50 293 ASN A N 1
ATOM 2290 C CA . ASN A 1 293 ? -30.615 -20.903 0.223 1.00 35.50 293 ASN A CA 1
ATOM 2291 C C . ASN A 1 293 ? -29.484 -19.907 -0.152 1.00 35.50 293 ASN A C 1
ATOM 2293 O O . ASN A 1 293 ? -29.483 -19.306 -1.221 1.00 35.50 293 ASN A O 1
ATOM 2297 N N . THR A 1 294 ? -28.499 -19.750 0.726 1.00 40.75 294 THR A N 1
ATOM 2298 C CA . THR A 1 294 ? -27.305 -18.926 0.592 1.00 40.75 294 THR A CA 1
ATOM 2299 C C . THR A 1 294 ? -26.210 -19.660 1.357 1.00 40.75 294 THR A C 1
ATOM 2301 O O . THR A 1 294 ? -26.408 -20.070 2.503 1.00 40.75 294 THR A O 1
ATOM 2304 N N . SER A 1 295 ? -25.119 -19.920 0.629 1.00 41.75 295 SER A N 1
ATOM 2305 C CA . SER A 1 295 ? -23.917 -20.687 0.983 1.00 41.75 295 SER A CA 1
ATOM 2306 C C . SER A 1 295 ? -24.080 -21.673 2.153 1.00 41.75 295 SER A C 1
ATOM 2308 O O . SER A 1 295 ? -23.584 -21.453 3.258 1.00 41.75 295 SER A O 1
ATOM 2310 N N . THR A 1 296 ? -24.701 -22.828 1.888 1.00 41.62 296 THR A N 1
ATOM 2311 C CA . THR A 1 296 ? -24.041 -24.059 2.336 1.00 41.62 296 THR A CA 1
ATOM 2312 C C . THR A 1 296 ? -22.676 -24.018 1.671 1.00 41.62 296 THR A C 1
ATOM 2314 O O . THR A 1 296 ? -22.626 -23.824 0.452 1.00 41.62 296 THR A O 1
ATOM 2317 N N . GLY A 1 297 ? -21.599 -24.098 2.455 1.00 42.22 297 GLY A N 1
ATOM 2318 C CA . GLY A 1 297 ? -20.238 -24.081 1.927 1.00 42.22 297 GLY A CA 1
ATOM 2319 C C . GLY A 1 297 ? -20.120 -24.984 0.701 1.00 42.22 297 GLY A C 1
ATOM 2320 O O . GLY A 1 297 ? -20.920 -25.901 0.519 1.00 42.22 297 GLY A O 1
ATOM 2321 N N . ILE A 1 298 ? -19.141 -24.708 -0.157 1.00 40.75 298 ILE A N 1
ATOM 2322 C CA . ILE A 1 298 ? -18.832 -25.483 -1.368 1.00 40.75 298 ILE A CA 1
ATOM 2323 C C . ILE A 1 298 ? -18.289 -26.876 -0.966 1.00 40.75 298 ILE A C 1
ATOM 2325 O O . ILE A 1 298 ? -17.192 -27.285 -1.335 1.00 40.75 298 ILE A O 1
ATOM 2329 N N . GLU A 1 299 ? -19.025 -27.595 -0.127 1.00 41.25 299 GLU A N 1
ATOM 2330 C CA . GLU A 1 299 ? -18.854 -28.995 0.172 1.00 41.25 299 GLU A CA 1
ATOM 2331 C C . GLU A 1 299 ? -19.351 -29.737 -1.070 1.00 41.25 299 GLU A C 1
ATOM 2333 O O . GLU A 1 299 ? -20.510 -29.573 -1.466 1.00 41.25 299 GLU A O 1
ATOM 2338 N N . PRO A 1 300 ? -18.498 -30.519 -1.751 1.00 45.12 300 PRO A N 1
ATOM 2339 C CA . PRO A 1 300 ? -19.001 -31.408 -2.782 1.00 45.12 300 PRO A CA 1
ATOM 2340 C C . PRO A 1 300 ? -20.051 -32.328 -2.148 1.00 45.12 300 PRO A C 1
ATOM 2342 O O . PRO A 1 300 ? -19.865 -32.797 -1.025 1.00 45.12 300 PRO A O 1
ATOM 2345 N N . PHE A 1 301 ? -21.158 -32.591 -2.850 1.00 50.47 301 PHE A N 1
ATOM 2346 C CA . PHE A 1 301 ? -22.148 -33.564 -2.389 1.00 50.47 301 PHE A CA 1
ATOM 2347 C C . PHE A 1 301 ? -21.466 -34.931 -2.239 1.00 50.47 301 PHE A C 1
ATOM 2349 O O . PHE A 1 301 ? -21.244 -35.640 -3.218 1.00 50.47 301 PHE A O 1
ATOM 2356 N N . PHE A 1 302 ? -21.111 -35.303 -1.008 1.00 53.84 302 PHE A N 1
ATOM 2357 C CA . PHE A 1 302 ? -20.579 -36.633 -0.698 1.00 53.84 302 PHE A CA 1
ATOM 2358 C C . PHE A 1 302 ? -21.690 -37.695 -0.663 1.00 53.84 302 PHE A C 1
ATOM 2360 O O . PHE A 1 302 ? -21.407 -38.889 -0.707 1.00 53.84 302 PHE A O 1
ATOM 2367 N N . SER A 1 303 ? -22.952 -37.259 -0.583 1.00 65.56 303 SER A N 1
ATOM 2368 C CA . SER A 1 303 ? -24.152 -38.090 -0.645 1.00 65.56 303 SER A CA 1
ATOM 2369 C C . SER A 1 303 ? -25.327 -37.281 -1.202 1.00 65.56 303 SER A C 1
ATOM 2371 O O . SER A 1 303 ? -25.447 -36.086 -0.935 1.00 65.56 303 SER A O 1
ATOM 2373 N N . TRP A 1 304 ? -26.211 -37.943 -1.949 1.00 75.25 304 TRP A N 1
ATOM 2374 C CA . TRP A 1 304 ? -27.426 -37.350 -2.526 1.00 75.25 304 TRP A CA 1
ATOM 2375 C C . TRP A 1 304 ? -28.580 -37.230 -1.520 1.00 75.25 304 TRP A C 1
ATOM 2377 O O . TRP A 1 304 ? -29.503 -36.440 -1.718 1.00 75.25 304 TRP A O 1
ATOM 2387 N N . VAL A 1 305 ? -28.494 -37.997 -0.430 1.00 76.19 305 VAL A N 1
ATOM 2388 C CA . VAL A 1 305 ? -29.424 -38.003 0.706 1.00 76.19 305 VAL A CA 1
ATOM 2389 C C . VAL A 1 305 ? -28.600 -37.979 1.991 1.00 76.19 305 VAL A C 1
ATOM 2391 O O . VAL A 1 305 ? -27.657 -38.763 2.136 1.00 76.19 305 VAL A O 1
ATOM 2394 N N . TYR A 1 306 ? -28.920 -37.085 2.921 1.00 73.00 306 TYR A N 1
ATOM 2395 C CA . TYR A 1 306 ? -28.208 -36.971 4.194 1.00 73.00 306 TYR A CA 1
ATOM 2396 C C . TYR A 1 306 ? -29.160 -36.629 5.345 1.00 73.00 306 TYR A C 1
ATOM 2398 O O . TYR A 1 306 ? -30.201 -36.005 5.163 1.00 73.00 306 TYR A O 1
ATOM 2406 N N . TYR A 1 307 ? -28.804 -37.061 6.557 1.00 77.94 307 TYR A N 1
ATOM 2407 C CA . TYR A 1 307 ? -29.593 -36.798 7.760 1.00 77.94 307 TYR A CA 1
ATOM 2408 C C . TYR A 1 307 ? -29.018 -35.625 8.538 1.00 77.94 307 TYR A C 1
ATOM 2410 O O . TYR A 1 307 ? -27.826 -35.582 8.846 1.00 77.94 307 TYR A O 1
ATOM 2418 N N . ARG A 1 308 ? -29.892 -34.706 8.932 1.00 66.06 308 ARG A N 1
ATOM 2419 C CA . ARG A 1 308 ? -29.542 -33.506 9.671 1.00 66.06 308 ARG A CA 1
ATOM 2420 C C . ARG A 1 308 ? -30.244 -33.459 11.017 1.00 66.06 308 ARG A C 1
ATOM 2422 O O . ARG A 1 308 ? -31.461 -33.559 11.105 1.00 66.06 308 ARG A O 1
ATOM 2429 N N . LYS A 1 309 ? -29.479 -33.255 12.088 1.00 65.62 309 LYS A N 1
ATOM 2430 C CA . LYS A 1 309 ? -30.021 -33.093 13.443 1.00 65.62 309 LYS A CA 1
ATOM 2431 C C . LYS A 1 309 ? -30.240 -31.611 13.753 1.00 65.62 309 LYS A C 1
ATOM 2433 O O . LYS A 1 309 ? -29.285 -30.843 13.809 1.00 65.62 309 LYS A O 1
ATOM 2438 N N . SER A 1 310 ? -31.490 -31.219 13.967 1.00 70.88 310 SER A N 1
ATOM 2439 C CA . SER A 1 310 ? -31.915 -29.884 14.393 1.00 70.88 310 SER A CA 1
ATOM 2440 C C . SER A 1 310 ? -32.460 -29.912 15.832 1.00 70.88 310 SER A C 1
ATOM 2442 O O . SER A 1 310 ? -32.591 -30.975 16.445 1.00 70.88 310 SER A O 1
ATOM 2444 N N . ARG A 1 311 ? -32.824 -28.740 16.379 1.00 57.41 311 ARG A N 1
ATOM 2445 C CA . ARG A 1 311 ? -33.553 -28.645 17.663 1.00 57.41 311 ARG A CA 1
ATOM 2446 C C . ARG A 1 311 ? -34.939 -29.309 17.618 1.00 57.41 311 ARG A C 1
ATOM 2448 O O . ARG A 1 311 ? -35.486 -29.605 18.673 1.00 57.41 311 ARG A O 1
ATOM 2455 N N . LEU A 1 312 ? -35.484 -29.536 16.422 1.00 78.62 312 LEU A N 1
ATOM 2456 C CA . LEU A 1 312 ? -36.779 -30.178 16.182 1.00 78.62 312 LEU A CA 1
ATOM 2457 C C . LEU A 1 312 ? -36.661 -31.687 15.907 1.00 78.62 312 LEU A C 1
ATOM 2459 O O . LEU A 1 312 ? -37.682 -32.357 15.790 1.00 78.62 312 LEU A O 1
ATOM 2463 N N . GLY A 1 313 ? -35.443 -32.234 15.839 1.00 80.88 313 GLY A N 1
ATOM 2464 C CA . GLY A 1 313 ? -35.204 -33.659 15.605 1.00 80.88 313 GLY A CA 1
ATOM 2465 C C . GLY A 1 313 ? -34.263 -33.936 14.437 1.00 80.88 313 GLY A C 1
ATOM 2466 O O . GLY A 1 313 ? -33.560 -33.051 13.955 1.00 80.88 313 GLY A O 1
ATOM 2467 N N . LEU A 1 314 ? -34.201 -35.201 14.023 1.00 75.94 314 LEU A N 1
ATOM 2468 C CA . LEU A 1 314 ? -33.449 -35.631 12.847 1.00 75.94 314 LEU A CA 1
ATOM 2469 C C . LEU A 1 314 ? -34.350 -35.505 11.610 1.00 75.94 314 LEU A C 1
ATOM 2471 O O . LEU A 1 314 ? -35.446 -36.059 11.602 1.00 75.94 314 LEU A O 1
ATOM 2475 N N . HIS A 1 315 ? -33.890 -34.802 10.583 1.00 77.19 315 HIS A N 1
ATOM 2476 C CA . HIS A 1 315 ? -34.594 -34.606 9.320 1.00 77.19 315 HIS A CA 1
ATOM 2477 C C . HIS A 1 315 ? -33.740 -35.149 8.179 1.00 77.19 315 HIS A C 1
ATOM 2479 O O . HIS A 1 315 ? -32.530 -34.935 8.156 1.00 77.19 315 HIS A O 1
ATOM 2485 N N . GLU A 1 316 ? -34.357 -35.867 7.250 1.00 83.94 316 GLU A N 1
ATOM 2486 C CA . GLU A 1 316 ? -33.717 -36.238 5.991 1.00 83.94 316 GLU A CA 1
ATOM 2487 C C . GLU A 1 316 ? -33.764 -35.031 5.051 1.00 83.94 316 GLU A C 1
ATOM 2489 O O . GLU A 1 316 ? -34.830 -34.463 4.823 1.00 83.94 316 GLU A O 1
ATOM 2494 N N . GLU A 1 317 ? -32.611 -34.632 4.528 1.00 79.25 317 GLU A N 1
ATOM 2495 C CA . GLU A 1 317 ? -32.486 -33.626 3.479 1.00 79.25 317 GLU A CA 1
ATOM 2496 C C . GLU A 1 317 ? -31.925 -34.289 2.213 1.00 79.25 317 GLU A C 1
ATOM 2498 O O . GLU A 1 317 ? -31.151 -35.254 2.267 1.00 79.25 317 GLU A O 1
ATOM 2503 N N . ARG A 1 318 ? -32.345 -33.781 1.053 1.00 79.31 318 ARG A N 1
ATOM 2504 C CA . ARG A 1 318 ? -31.976 -34.306 -0.264 1.00 79.31 318 ARG A CA 1
ATOM 2505 C C . ARG A 1 318 ? -31.385 -33.185 -1.101 1.00 79.31 318 ARG A C 1
ATOM 2507 O O . ARG A 1 318 ? -31.890 -32.063 -1.076 1.00 79.31 318 ARG A O 1
ATOM 2514 N N . ALA A 1 319 ? -30.329 -33.491 -1.850 1.00 80.12 319 ALA A N 1
ATOM 2515 C CA . ALA A 1 319 ? -29.783 -32.545 -2.816 1.00 80.12 319 ALA A CA 1
ATOM 2516 C C . ALA A 1 319 ? -30.859 -32.195 -3.870 1.00 80.12 319 ALA A C 1
ATOM 2518 O O . ALA A 1 319 ? -31.594 -33.102 -4.273 1.00 80.12 319 ALA A O 1
ATOM 2519 N N . PRO A 1 320 ? -30.940 -30.945 -4.371 1.00 76.75 320 PRO A N 1
ATOM 2520 C CA . PRO A 1 320 ? -31.987 -30.535 -5.315 1.00 76.75 320 PRO A CA 1
ATOM 2521 C C . PRO A 1 320 ? -32.108 -31.451 -6.537 1.00 76.75 320 PRO A C 1
ATOM 2523 O O . PRO A 1 320 ? -33.202 -31.880 -6.873 1.00 76.75 320 PRO A O 1
ATOM 2526 N N . ILE A 1 321 ? -30.977 -31.862 -7.118 1.00 78.81 321 ILE A N 1
ATOM 2527 C CA . ILE A 1 321 ? -30.944 -32.788 -8.260 1.00 78.81 321 ILE A CA 1
ATOM 2528 C C . ILE A 1 321 ? -31.536 -34.171 -7.942 1.00 78.81 321 ILE A C 1
ATOM 2530 O O . ILE A 1 321 ? -32.151 -34.796 -8.799 1.00 78.81 321 ILE A O 1
ATOM 2534 N N . ALA A 1 322 ? -31.371 -34.656 -6.708 1.00 80.44 322 ALA A N 1
ATOM 2535 C CA . ALA A 1 322 ? -31.950 -35.922 -6.279 1.00 80.44 322 ALA A CA 1
ATOM 2536 C C . ALA A 1 322 ? -33.457 -35.776 -6.045 1.00 80.44 322 ALA A C 1
ATOM 2538 O O . ALA A 1 322 ? -34.222 -36.655 -6.429 1.00 80.44 322 ALA A O 1
ATOM 2539 N N . GLN A 1 323 ? -33.887 -34.654 -5.459 1.00 81.56 323 GLN A N 1
ATOM 2540 C CA . GLN A 1 323 ? -35.306 -34.355 -5.278 1.00 81.56 323 GLN A CA 1
ATOM 2541 C C . GLN A 1 323 ? -36.024 -34.231 -6.627 1.00 81.56 323 GLN A C 1
ATOM 2543 O O . GLN A 1 323 ? -37.029 -34.901 -6.831 1.00 81.56 323 GLN A O 1
ATOM 2548 N N . GLU A 1 324 ? -35.462 -33.472 -7.570 1.00 86.56 324 GLU A N 1
ATOM 2549 C CA . GLU A 1 324 ? -35.982 -33.345 -8.936 1.00 86.56 324 GLU A CA 1
ATOM 2550 C C . GLU A 1 324 ? -36.087 -34.703 -9.640 1.00 86.56 324 GLU A C 1
ATOM 2552 O O . GLU A 1 324 ? -37.072 -34.972 -10.328 1.00 86.56 324 GLU A O 1
ATOM 2557 N N . TRP A 1 325 ? -35.098 -35.582 -9.447 1.00 86.44 325 TRP A N 1
ATOM 2558 C CA . TRP A 1 325 ? -35.136 -36.928 -10.011 1.00 86.44 325 TRP A CA 1
ATOM 2559 C C . TRP A 1 325 ? -36.280 -37.765 -9.426 1.00 86.44 325 TRP A C 1
ATOM 2561 O O . TRP A 1 325 ? -37.035 -38.354 -10.197 1.00 86.44 325 TRP A O 1
ATOM 2571 N N . PHE A 1 326 ? -36.454 -37.783 -8.099 1.00 85.12 326 PHE A N 1
ATOM 2572 C CA . PHE A 1 326 ? -37.550 -38.516 -7.448 1.00 85.12 326 PHE A CA 1
ATOM 2573 C C . PHE A 1 326 ? -38.927 -37.955 -7.811 1.00 85.12 326 PHE A C 1
ATOM 2575 O O . PHE A 1 326 ? -39.863 -38.721 -8.034 1.00 85.12 326 PHE A O 1
ATOM 2582 N N . ASP A 1 327 ? -39.048 -36.631 -7.907 1.00 88.94 327 ASP A N 1
ATOM 2583 C CA . ASP A 1 327 ? -40.288 -35.973 -8.319 1.00 88.94 327 ASP A CA 1
ATOM 2584 C C . ASP A 1 327 ? -40.650 -36.336 -9.770 1.00 88.94 327 ASP A C 1
ATOM 2586 O O . ASP A 1 327 ? -41.827 -36.498 -10.098 1.00 88.94 327 ASP A O 1
ATOM 2590 N N . ALA A 1 328 ? -39.643 -36.513 -10.634 1.00 91.12 328 ALA A N 1
ATOM 2591 C CA . ALA A 1 328 ? -39.819 -36.965 -12.012 1.00 91.12 328 ALA A CA 1
ATOM 2592 C C . ALA A 1 328 ? -40.070 -38.482 -12.149 1.00 91.12 328 ALA A C 1
ATOM 2594 O O . ALA A 1 328 ? -40.633 -38.901 -13.162 1.00 91.12 328 ALA A O 1
ATOM 2595 N N . HIS A 1 329 ? -39.694 -39.295 -11.154 1.00 89.19 329 HIS A N 1
ATOM 2596 C CA . HIS A 1 329 ? -39.799 -40.763 -11.176 1.00 89.19 329 HIS A CA 1
ATOM 2597 C C . HIS A 1 329 ? -40.519 -41.308 -9.923 1.00 89.19 329 HIS A C 1
ATOM 2599 O O . HIS A 1 329 ? -39.926 -42.032 -9.119 1.00 89.19 329 HIS A O 1
ATOM 2605 N N . PRO A 1 330 ? -41.810 -40.983 -9.715 1.00 84.81 330 PRO A N 1
ATOM 2606 C CA . PRO A 1 330 ? -42.542 -41.439 -8.540 1.00 84.81 330 PRO A CA 1
ATOM 2607 C C . PRO A 1 330 ? -42.755 -42.962 -8.576 1.00 84.81 330 PRO A C 1
ATOM 2609 O O . PRO A 1 330 ? -43.612 -43.463 -9.304 1.00 84.81 330 PRO A O 1
ATOM 2612 N N . GLY A 1 331 ? -41.999 -43.692 -7.752 1.00 78.44 331 GLY A N 1
ATOM 2613 C CA . GLY A 1 331 ? -42.113 -45.147 -7.578 1.00 78.44 331 GLY A CA 1
ATOM 2614 C C . GLY A 1 331 ? -40.829 -45.941 -7.831 1.00 78.44 331 GLY A C 1
ATOM 2615 O O . GLY A 1 331 ? -40.853 -47.157 -7.637 1.00 78.44 331 GLY A O 1
ATOM 2616 N N . GLU A 1 332 ? -39.747 -45.272 -8.236 1.00 63.31 332 GLU A N 1
ATOM 2617 C CA . GLU A 1 332 ? -38.401 -45.849 -8.377 1.00 63.31 332 GLU A CA 1
ATOM 2618 C C . GLU A 1 332 ? -37.495 -45.578 -7.168 1.00 63.31 332 GLU A C 1
ATOM 2620 O O . GLU A 1 332 ? -37.619 -44.497 -6.540 1.00 63.31 332 GLU A O 1
#

Radius of gyration: 27.23 Å; chains: 1; bounding box: 73×68×71 Å